Protein AF-A0A401Z9I0-F1 (afdb_monomer)

Mean predicted aligned error: 8.22 Å

Solvent-accessible surface area (backbone atoms only — not comparable to full-atom values): 19752 Å² total; per-residue (Å²): 137,86,81,83,76,81,82,80,87,86,86,89,87,89,76,58,70,73,59,50,53,55,25,55,55,50,42,52,50,57,50,52,43,46,75,74,67,52,84,78,87,60,44,64,35,87,57,55,65,49,56,50,55,31,43,35,71,77,72,30,70,91,33,49,31,34,19,40,56,58,54,54,48,51,48,52,53,43,47,54,52,42,51,50,52,43,51,56,53,54,70,45,45,68,60,46,47,55,34,52,54,31,45,75,69,75,38,82,64,79,76,82,80,78,90,60,54,63,68,58,49,50,53,50,46,53,47,46,47,50,45,41,50,53,51,48,52,46,49,52,50,49,54,49,60,65,40,88,74,38,73,57,96,68,33,72,59,51,45,69,54,39,51,52,53,51,49,51,47,39,53,51,42,54,56,47,25,74,70,40,56,79,83,51,18,56,48,42,48,49,52,39,52,53,48,63,74,36,51,90,20,49,51,41,56,42,54,76,40,42,68,55,51,55,49,38,36,73,75,60,30,58,66,53,48,29,52,51,49,53,48,62,74,44,21,71,86,69,76,42,51,72,67,61,53,47,71,75,43,60,77,96,47,37,68,57,47,50,58,49,53,51,50,55,73,67,55,67,62,45,77,53,73,62,54,60,48,47,63,65,47,45,66,52,41,73,74,64,72,60,82,52,71,71,54,52,51,50,52,51,49,53,56,37,62,41,59,32,94,61,68,101,48,43,82,37,18,62,44,53,73,71,69,48,75,83,81,57,92,41,74,52,47,74,72,69,47,60,86,85,78,114

Secondary structure (DSSP, 8-state):
----PPPPP----S--HHHHHHHHHHHHHHHHHHHTT-----EEE---HHHHHHHHHHT-GGGEEE-HHHHHHHHHHHHHHHHHHHHHHHHHHHHHHHHHHHHHTTPPP-SS--SS-HHHHHHHHHHHHHHHHHHHHHHHHHHHHTSSS-EETTEEPPHHHHHHHHHHHHHHHHHHHHTS-HHHHHHHHHHHHHHHHHHHHHTHHHHHHHHHHHHHHHHH-HHHHHHHHHHHHHTTTTT--HHHHHHTS-GGGHHHHHHHHHHHHH---S--HHHHHHHHHHHHHHHHS---HHHHHHHHHHHHHPPBSSSTTBT--HHHHTT------SHHHHTT--GGG-

Sequence (342 aa):
MRQHLPLPPFHPSSVPASARRKKACRTLLLWDLQEQGLEVKGTVSDGGRAIAETVKQVYGPAHHQRDIWHLLHLASQVQARLDRAVIMEHARLPAIERNATRTAAGKRAKGRPSGVTLQEQQARISQMQYVAQSVAYLCEYLHQMVEVVVLHRGRLLSYQERQGEIEVVMDLLNEIASLATPALQGQIQMLSTQLRLALPQTVMFARELEAKHLHALQSLGCEAVALLAWAWRRRAGLGLTSTQLLEGIPSQWREEANLLLAAWDQAVRASSVVENWHSIVRPHLAVHRTLSAGFLALLAVGHNHRIAPRGLHEDLSPLQRTGTALSHHTWLAALGYSALAA

Foldseek 3Di:
DDDDDDDDDDDDDDDDPVLVVLLVVLLVVVVVCVVVVDDQQADEECCDVSNQVSCCVNPRNLRYAYQLVNLLVLLVVLLVVLVVVLVVLVVCLVLQVVQQVCVVVVHHGPDDHPVDHNVRSVVQSVLSVVLSVQSVVLSVVLVLLLALFHDDPLFTDALVRSLVSLVVSLVVLLVSLVSDDPVSSVSSPVSSVSCVVNSVRQNSLRVVCRVLSVVLCVQPNSNLSSVLSVCLVCQVVVVHDLVRVLVPDPPSNNVSSVVNSVSSVPRDSHPDVVVVLCVLCVVVCVPPVDADPVNSLVSVLCQQPDADCDDPRHRDGVVVVVVDPCPDPDSCVVSVNDPVVD

Organism: NCBI:txid1936993

Structure (mmCIF, N/CA/C/O backbone):
data_AF-A0A401Z9I0-F1
#
_entry.id   AF-A0A401Z9I0-F1
#
loop_
_atom_site.group_PDB
_atom_site.id
_atom_site.type_symbol
_atom_site.label_atom_id
_atom_site.label_alt_id
_atom_site.label_comp_id
_atom_site.label_asym_id
_atom_site.label_entity_id
_atom_site.label_seq_id
_atom_site.pdbx_PDB_ins_code
_atom_site.Cartn_x
_atom_site.Cartn_y
_atom_site.Cartn_z
_atom_site.occupancy
_atom_site.B_iso_or_equiv
_atom_site.auth_seq_id
_atom_site.auth_comp_id
_atom_site.auth_asym_id
_atom_site.auth_atom_id
_atom_site.pdbx_PDB_model_num
ATOM 1 N N . MET A 1 1 ? -28.349 27.514 26.507 1.00 36.59 1 MET A N 1
ATOM 2 C CA . MET A 1 1 ? -27.767 28.693 25.829 1.00 36.59 1 MET A CA 1
ATOM 3 C C . MET A 1 1 ? -26.436 28.290 25.206 1.00 36.59 1 MET A C 1
ATOM 5 O O . MET A 1 1 ? -25.454 28.188 25.928 1.00 36.59 1 MET A O 1
ATOM 9 N N . ARG A 1 2 ? -26.401 27.966 23.905 1.00 32.03 2 ARG A N 1
ATOM 10 C CA . ARG A 1 2 ? -25.134 27.732 23.189 1.00 32.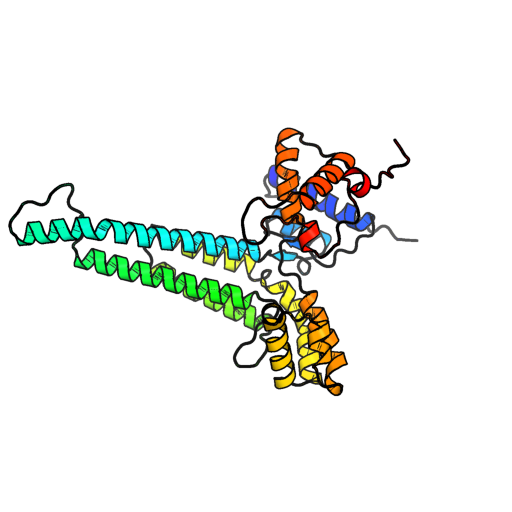03 2 ARG A CA 1
ATOM 11 C C . ARG A 1 2 ? -24.576 29.096 22.784 1.00 32.03 2 ARG A C 1
ATOM 13 O O . ARG A 1 2 ? -25.238 29.829 22.058 1.00 32.03 2 ARG A O 1
ATOM 20 N N . GLN A 1 3 ? -23.416 29.457 23.322 1.00 38.53 3 GLN A N 1
ATOM 21 C CA . GLN A 1 3 ? -22.705 30.678 22.950 1.00 38.53 3 GLN A CA 1
ATOM 22 C C . GLN A 1 3 ? -22.179 30.517 21.517 1.00 38.53 3 GLN A C 1
ATOM 24 O O . GLN A 1 3 ? -21.409 29.599 21.240 1.00 38.53 3 GLN A O 1
ATOM 29 N N . HIS A 1 4 ? -22.621 31.382 20.603 1.00 37.72 4 HIS A N 1
ATOM 30 C CA . HIS A 1 4 ? -22.046 31.494 19.264 1.00 37.72 4 HIS A CA 1
ATOM 31 C C . HIS A 1 4 ? -20.612 32.022 19.387 1.00 37.72 4 HIS A C 1
ATOM 33 O O . HIS A 1 4 ?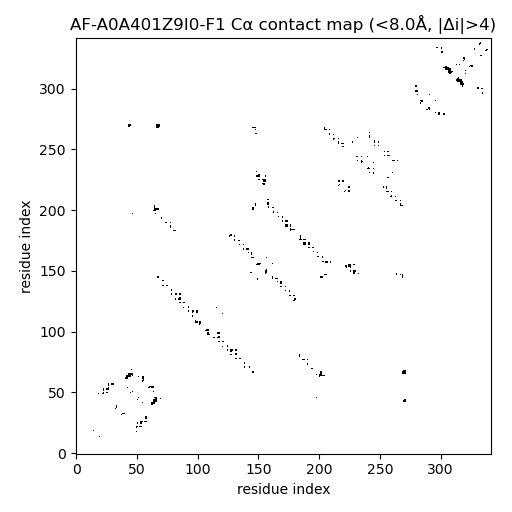 -20.403 33.191 19.705 1.00 37.72 4 HIS A O 1
ATOM 39 N N . LEU A 1 5 ? -19.621 31.160 19.152 1.00 42.47 5 LEU A N 1
ATOM 40 C CA . LEU A 1 5 ? -18.238 31.592 18.974 1.00 42.47 5 LEU A CA 1
ATOM 41 C C . LEU A 1 5 ? -18.103 32.283 17.603 1.00 42.47 5 LEU A C 1
ATOM 43 O O . LEU A 1 5 ? -18.569 31.728 16.604 1.00 42.47 5 LEU A O 1
ATOM 47 N N . PRO A 1 6 ? -17.492 33.478 17.526 1.00 45.06 6 PRO A N 1
ATOM 48 C CA . PRO A 1 6 ? -17.287 34.176 16.262 1.00 45.06 6 PRO A CA 1
ATOM 49 C C . PRO A 1 6 ? -16.289 33.421 15.373 1.00 45.06 6 PRO A C 1
ATOM 51 O O . PRO A 1 6 ? -15.253 32.945 15.840 1.00 45.06 6 PRO A O 1
ATOM 54 N N . LEU A 1 7 ? -16.601 33.325 14.077 1.00 41.53 7 LEU A N 1
ATOM 55 C CA . LEU A 1 7 ? -15.714 32.724 13.081 1.00 41.53 7 LEU A CA 1
ATOM 56 C C . LEU A 1 7 ? -14.417 33.551 12.941 1.00 41.53 7 LEU A C 1
ATOM 58 O O . LEU A 1 7 ? -14.481 34.783 12.901 1.00 41.53 7 LEU A O 1
ATOM 62 N N . PRO A 1 8 ? -13.240 32.909 12.836 1.00 41.66 8 PRO A N 1
ATOM 63 C CA . PRO A 1 8 ? -11.967 33.612 12.714 1.00 41.66 8 PRO A CA 1
ATOM 64 C C . PRO A 1 8 ? -11.817 34.333 11.355 1.00 41.66 8 PRO A C 1
ATOM 66 O O . PRO A 1 8 ? -12.291 33.828 10.332 1.00 41.66 8 PRO A O 1
ATOM 69 N N . PRO A 1 9 ? -11.122 35.490 11.311 1.00 45.97 9 PRO A N 1
ATOM 70 C CA . PRO A 1 9 ? -10.906 36.256 10.085 1.00 45.97 9 PRO A CA 1
ATOM 71 C C . PRO A 1 9 ? -9.967 35.534 9.102 1.00 45.97 9 PRO A C 1
ATOM 73 O O . PRO A 1 9 ? -8.953 34.948 9.481 1.00 45.97 9 PRO A O 1
ATOM 76 N N . PHE A 1 10 ? -10.302 35.593 7.811 1.00 51.56 10 PHE A N 1
ATOM 77 C CA . PHE A 1 10 ? -9.601 34.900 6.725 1.00 51.56 10 PHE A CA 1
ATOM 78 C C . PHE A 1 10 ? -8.715 35.882 5.932 1.00 51.56 10 PHE A C 1
ATOM 80 O O . PHE A 1 10 ? -9.233 36.745 5.227 1.00 51.56 10 PHE A O 1
ATOM 87 N N . HIS A 1 11 ? -7.384 35.745 6.000 1.00 46.38 11 HIS A N 1
ATOM 88 C CA . HIS A 1 11 ? -6.430 36.561 5.224 1.00 46.38 11 HIS A CA 1
ATOM 89 C C . HIS A 1 11 ? -5.856 35.777 4.019 1.00 46.38 11 HIS A C 1
ATOM 91 O O . HIS A 1 11 ? -5.251 34.724 4.233 1.00 46.38 11 HIS A O 1
ATOM 97 N N . PRO A 1 12 ? -6.001 36.240 2.753 1.00 48.34 12 PRO A N 1
ATOM 98 C CA . PRO A 1 12 ? -5.563 35.485 1.579 1.00 48.34 12 PRO A CA 1
ATOM 99 C C . PRO A 1 12 ? -4.442 36.183 0.790 1.00 48.34 12 PRO A C 1
ATOM 101 O O . PRO A 1 12 ? -4.682 37.165 0.091 1.00 48.34 12 PRO A O 1
ATOM 104 N N . SER A 1 13 ? -3.240 35.613 0.761 1.00 47.38 13 SER A N 1
ATOM 105 C CA . SER A 1 13 ? -2.220 35.986 -0.229 1.00 47.38 13 SER A CA 1
ATOM 106 C C . SER A 1 13 ? -1.481 34.736 -0.728 1.00 47.38 13 SER A C 1
ATOM 108 O O . SER A 1 13 ? -0.905 34.004 0.069 1.00 47.38 13 SER A O 1
ATOM 110 N N . SER A 1 14 ? -1.553 34.482 -2.053 1.00 48.44 14 SER A N 1
ATOM 111 C CA . SER A 1 14 ? -0.798 33.502 -2.892 1.00 48.44 14 SER A CA 1
ATOM 112 C C . SER A 1 14 ? -1.519 32.303 -3.560 1.00 48.44 14 SER A C 1
ATOM 114 O O . SER A 1 14 ? -0.886 31.593 -4.337 1.00 48.44 14 SER A O 1
ATOM 116 N N . VAL A 1 15 ? -2.831 32.071 -3.391 1.00 54.47 15 VAL A N 1
ATOM 117 C CA . VAL A 1 15 ? -3.505 30.886 -3.998 1.00 54.47 15 VAL A CA 1
ATOM 118 C C . VAL A 1 15 ? -4.288 31.227 -5.290 1.00 54.47 15 VAL A C 1
ATOM 120 O O . VAL A 1 15 ? -5.060 32.194 -5.290 1.00 54.47 15 VAL A O 1
ATOM 123 N N . PRO A 1 16 ? -4.190 30.445 -6.390 1.00 66.50 16 PRO A N 1
ATOM 124 C CA . PRO A 1 16 ? -4.991 30.659 -7.604 1.00 66.50 16 PRO A CA 1
ATOM 125 C C . PRO A 1 16 ? -6.509 30.585 -7.338 1.00 66.50 16 PRO A C 1
ATOM 127 O O . PRO A 1 16 ? -6.981 29.801 -6.512 1.00 66.50 16 PRO A O 1
ATOM 130 N N . ALA A 1 17 ? -7.299 31.409 -8.035 1.00 64.69 17 ALA A N 1
ATOM 131 C CA . ALA A 1 17 ? -8.733 31.602 -7.765 1.00 64.69 17 ALA A CA 1
ATOM 132 C C . ALA A 1 17 ? -9.577 30.310 -7.868 1.00 64.69 17 ALA A C 1
ATOM 134 O O . ALA A 1 17 ? -10.501 30.099 -7.081 1.00 64.69 17 ALA A O 1
ATOM 135 N N . SER A 1 18 ? -9.228 29.398 -8.781 1.00 60.09 18 SER A N 1
ATOM 136 C CA . SER A 1 18 ? -9.907 28.103 -8.936 1.00 60.09 18 SER A CA 1
ATOM 137 C C . SER A 1 18 ? -9.686 27.165 -7.740 1.00 60.09 18 SER A C 1
ATOM 139 O O . SER A 1 18 ? -10.608 26.459 -7.326 1.00 60.09 18 SER A O 1
ATOM 141 N N . ALA A 1 19 ? -8.494 27.188 -7.138 1.00 59.38 19 ALA A N 1
ATOM 142 C CA . ALA A 1 19 ? -8.195 26.445 -5.917 1.00 59.38 19 ALA A CA 1
ATOM 143 C C . ALA A 1 19 ? -8.913 27.053 -4.699 1.00 59.38 19 ALA A C 1
ATOM 145 O O . ALA A 1 19 ? -9.432 26.307 -3.867 1.00 59.38 19 ALA A O 1
ATOM 146 N N . ARG A 1 20 ? -9.043 28.390 -4.644 1.00 61.94 20 ARG A N 1
ATOM 147 C CA . ARG A 1 20 ? -9.830 29.089 -3.611 1.00 61.94 20 ARG A CA 1
ATOM 148 C C . ARG A 1 20 ? -11.301 28.676 -3.625 1.00 61.94 20 ARG A C 1
ATOM 150 O O . ARG A 1 20 ? -11.836 28.332 -2.576 1.00 61.94 20 ARG A O 1
ATOM 157 N N . ARG A 1 21 ? -11.931 28.625 -4.806 1.00 69.56 21 ARG A N 1
ATOM 158 C CA . ARG A 1 21 ? -13.343 28.220 -4.939 1.00 69.56 21 ARG A CA 1
ATOM 159 C C . ARG A 1 21 ? -13.582 26.785 -4.459 1.00 69.56 21 ARG A C 1
ATOM 161 O O . ARG A 1 21 ? -14.540 26.531 -3.736 1.00 69.56 21 ARG A O 1
ATOM 168 N N . LYS A 1 22 ? -12.690 25.853 -4.819 1.00 68.94 22 LYS A N 1
ATOM 169 C CA . LYS A 1 22 ? -12.775 24.447 -4.383 1.00 68.94 22 LYS A CA 1
ATOM 170 C C . LYS A 1 22 ? -12.598 24.292 -2.871 1.00 68.94 22 LYS A C 1
ATOM 172 O O . LYS A 1 22 ? -13.313 23.497 -2.271 1.00 68.94 22 LYS A O 1
ATOM 177 N N . LYS A 1 23 ? -11.663 25.034 -2.267 1.00 72.81 23 LYS A N 1
ATOM 178 C CA . LYS A 1 23 ? -11.448 25.042 -0.812 1.00 72.81 23 LYS A CA 1
ATOM 179 C C . LYS A 1 23 ? -12.681 25.572 -0.077 1.00 72.81 23 LYS A C 1
ATOM 181 O O . LYS A 1 23 ? -13.232 24.855 0.743 1.00 72.81 23 LYS A O 1
ATOM 186 N N . ALA A 1 24 ? -13.166 26.757 -0.453 1.00 75.06 24 ALA A N 1
ATOM 187 C CA . ALA A 1 24 ? -14.334 27.380 0.174 1.00 75.06 24 ALA A CA 1
ATOM 188 C C . ALA A 1 24 ? -15.578 26.474 0.134 1.00 75.06 24 ALA A C 1
ATOM 190 O O . ALA A 1 24 ? -16.237 26.292 1.150 1.00 75.06 24 ALA A O 1
ATOM 191 N N . CYS A 1 25 ? -15.850 25.834 -1.009 1.00 79.44 25 CYS A N 1
ATOM 192 C CA . CYS A 1 25 ? -16.975 24.905 -1.141 1.00 79.44 25 CYS A CA 1
ATOM 193 C C . CYS A 1 25 ? -16.870 23.696 -0.194 1.00 79.44 25 CYS A C 1
ATOM 195 O O . CYS A 1 25 ? -17.878 23.253 0.346 1.00 79.44 25 CYS A O 1
ATOM 197 N N . ARG A 1 26 ? -15.661 23.156 0.013 1.00 81.94 26 ARG A N 1
ATOM 198 C CA . ARG A 1 26 ? -15.441 22.008 0.905 1.00 81.94 26 ARG A CA 1
ATOM 199 C C . ARG A 1 26 ? -15.534 22.405 2.375 1.00 81.94 26 ARG A C 1
ATOM 201 O O . ARG A 1 26 ? -16.075 21.636 3.155 1.00 81.94 26 ARG A O 1
ATOM 208 N N . THR A 1 27 ? -15.040 23.586 2.746 1.00 84.38 27 THR A N 1
ATOM 209 C CA . THR A 1 27 ? -15.179 24.108 4.114 1.00 84.38 27 THR A CA 1
ATOM 210 C C . THR A 1 27 ? -16.647 24.255 4.492 1.00 84.38 27 THR A C 1
ATOM 212 O O . THR A 1 27 ? -17.047 23.750 5.534 1.00 84.38 27 THR A O 1
ATOM 215 N N . LEU A 1 28 ? -17.448 24.871 3.615 1.00 81.12 28 LEU A N 1
ATOM 216 C CA . LEU A 1 28 ? -18.885 25.041 3.837 1.00 81.12 28 LEU A CA 1
ATOM 217 C C . LEU A 1 28 ? -19.603 23.698 3.992 1.00 81.12 28 LEU A C 1
ATOM 219 O O . LEU A 1 28 ? -20.407 23.557 4.901 1.00 81.12 28 LEU A O 1
ATOM 223 N N . LEU A 1 29 ? -19.267 22.704 3.162 1.00 82.00 29 LEU A N 1
ATOM 224 C CA . LEU A 1 29 ? -19.832 21.360 3.286 1.00 82.00 29 LEU A CA 1
ATOM 225 C C . LEU A 1 29 ? -19.524 20.726 4.651 1.00 82.00 29 LEU A C 1
ATOM 227 O O . LEU A 1 29 ? -20.417 20.175 5.278 1.00 82.00 29 LEU A O 1
ATOM 231 N N . LEU A 1 30 ? -18.272 20.777 5.117 1.00 84.62 30 LEU A N 1
ATOM 232 C CA . LEU A 1 30 ? -17.913 20.163 6.401 1.00 84.62 30 LEU A CA 1
ATOM 233 C C . LEU A 1 30 ? -18.571 20.878 7.590 1.00 84.62 30 LEU A C 1
ATOM 235 O O . LEU A 1 30 ? -18.952 20.209 8.547 1.00 84.62 30 LEU A O 1
ATOM 239 N N . TRP A 1 31 ? -18.743 22.201 7.523 1.00 86.38 31 TRP A N 1
ATOM 240 C CA . TRP A 1 31 ? -19.504 22.946 8.530 1.00 86.38 31 TRP A CA 1
ATOM 241 C C . TRP A 1 31 ? -20.993 22.598 8.512 1.00 86.38 31 TRP A C 1
ATOM 243 O O . TRP A 1 31 ? -21.545 22.329 9.571 1.00 86.38 31 TRP A O 1
ATOM 253 N N . ASP A 1 32 ? -21.617 22.509 7.336 1.00 82.62 32 ASP A N 1
ATOM 254 C CA . ASP A 1 32 ? -23.019 22.091 7.194 1.00 82.62 32 ASP A CA 1
ATOM 255 C C . ASP A 1 32 ? -23.255 20.686 7.783 1.00 82.62 32 ASP A C 1
ATOM 257 O O . ASP A 1 32 ? -24.186 20.476 8.558 1.00 82.62 32 ASP A O 1
ATOM 261 N N . LEU A 1 33 ? -22.346 19.733 7.537 1.00 82.62 33 LEU A N 1
ATOM 262 C CA . LEU A 1 33 ? -22.417 18.405 8.165 1.00 82.62 33 LEU A CA 1
ATOM 263 C C . LEU A 1 33 ? -22.341 18.481 9.703 1.00 82.62 33 LEU A C 1
ATOM 265 O O . LEU A 1 33 ? -23.068 17.761 10.387 1.00 82.62 33 LEU A O 1
ATOM 269 N N . GLN A 1 34 ? -21.500 19.359 10.260 1.00 87.06 34 GLN A N 1
ATOM 270 C CA . GLN A 1 34 ? -21.436 19.572 11.712 1.00 87.06 34 GLN A CA 1
ATOM 271 C C . GLN A 1 34 ? -22.714 20.221 12.260 1.00 87.06 34 GLN A C 1
ATOM 273 O O . GLN A 1 34 ? -23.178 19.837 13.334 1.00 87.06 34 GLN A O 1
ATOM 278 N N . GLU A 1 35 ? -23.297 21.179 11.538 1.00 87.62 35 GLU A N 1
ATOM 279 C CA . GLU A 1 35 ? -24.560 21.829 11.909 1.00 87.62 35 GLU A CA 1
ATOM 280 C C . GLU A 1 35 ? -25.732 20.839 11.910 1.00 87.62 35 GLU A C 1
ATOM 282 O O . GLU A 1 35 ? -26.596 20.909 12.785 1.00 87.62 35 GLU A O 1
ATOM 287 N N . GLN A 1 36 ? -25.704 19.847 11.016 1.00 84.12 36 GLN A N 1
ATOM 288 C CA . GLN A 1 36 ? -26.640 18.716 10.995 1.00 84.12 36 GLN A CA 1
ATOM 289 C C . GLN A 1 36 ? -26.400 17.695 12.125 1.00 84.12 36 GLN A C 1
ATOM 291 O O . GLN A 1 36 ? -27.109 16.694 12.219 1.00 84.12 36 GLN A O 1
ATOM 296 N N . GLY A 1 37 ? -25.420 17.934 13.002 1.00 89.44 37 GLY A N 1
ATOM 297 C CA . GLY A 1 37 ? -25.120 17.080 14.150 1.00 89.44 37 GLY A CA 1
ATOM 298 C C . GLY A 1 37 ? -24.294 15.839 13.813 1.00 89.44 37 GLY A C 1
ATOM 299 O O . GLY A 1 37 ? -24.215 14.933 14.642 1.00 89.44 37 GLY A O 1
ATOM 300 N N . LEU A 1 38 ? -23.674 15.772 12.628 1.00 85.44 38 LEU A N 1
ATOM 301 C CA . LEU A 1 38 ? -22.794 14.660 12.276 1.00 85.44 38 LEU A CA 1
ATOM 302 C C . LEU A 1 38 ? -21.430 14.814 12.957 1.00 85.44 38 LEU A C 1
ATOM 304 O O . LEU A 1 38 ? -20.681 15.763 12.711 1.00 85.44 38 LEU A O 1
ATOM 308 N N . GLU A 1 39 ? -21.082 13.831 13.784 1.00 85.94 39 GLU A N 1
ATOM 309 C CA . GLU A 1 39 ? -19.767 13.729 14.409 1.00 85.94 39 GLU A CA 1
ATOM 310 C C . GLU A 1 39 ? -18.788 13.007 13.471 1.00 85.94 39 GLU A C 1
ATOM 312 O O . GLU A 1 39 ? -18.810 11.784 13.311 1.00 85.94 39 GLU A O 1
ATOM 317 N N . VAL A 1 40 ? -17.912 13.776 12.822 1.00 83.69 40 VAL A N 1
ATOM 318 C CA . VAL A 1 40 ? -16.870 13.231 11.943 1.00 83.69 40 VAL A CA 1
ATOM 319 C C . VAL A 1 40 ? -15.668 12.806 12.784 1.00 83.69 40 VAL A C 1
ATOM 321 O O . VAL A 1 40 ? -14.882 13.644 13.216 1.00 83.69 40 VAL A O 1
ATOM 324 N N . LYS A 1 41 ? -15.493 11.493 12.975 1.00 84.69 41 LYS A N 1
ATOM 325 C CA . LYS A 1 41 ? -14.337 10.925 13.701 1.00 84.69 41 LYS A CA 1
ATOM 326 C C . LYS A 1 41 ? -13.006 11.115 12.971 1.00 84.69 41 LYS A C 1
ATOM 328 O O . LYS A 1 41 ? -11.959 11.208 13.596 1.00 84.69 41 LYS A O 1
ATOM 333 N N . GLY A 1 42 ? -13.047 11.178 11.645 1.00 87.88 42 GLY A N 1
ATOM 334 C CA . GLY A 1 42 ? -11.875 11.349 10.799 1.00 87.88 42 GLY A CA 1
ATOM 335 C C . GLY A 1 42 ? -12.270 11.468 9.334 1.00 87.88 42 GLY A C 1
ATOM 336 O O . GLY A 1 42 ? -13.369 11.091 8.930 1.00 87.88 42 GLY A O 1
ATOM 337 N N . THR A 1 43 ? -11.375 12.024 8.528 1.00 88.88 43 THR A N 1
ATOM 338 C CA . THR A 1 43 ? -11.526 12.154 7.079 1.00 88.88 43 THR A CA 1
ATOM 339 C C . THR A 1 43 ? -10.409 11.392 6.387 1.00 88.88 43 THR A C 1
ATOM 341 O O . THR A 1 43 ? -9.232 11.634 6.652 1.00 88.88 43 THR A O 1
ATOM 344 N N . VAL A 1 44 ? -10.770 10.535 5.433 1.00 90.06 44 VAL A N 1
ATOM 345 C CA . VAL A 1 44 ? -9.815 9.891 4.526 1.00 90.06 44 VAL A CA 1
ATOM 346 C C . VAL A 1 44 ? -9.983 10.464 3.121 1.00 90.06 44 VAL A C 1
ATOM 348 O O . VAL A 1 44 ? -11.106 10.696 2.677 1.00 90.06 44 VAL A O 1
ATOM 351 N N . SER A 1 45 ? -8.887 10.757 2.420 1.00 89.31 45 SER A N 1
ATOM 352 C CA . SER A 1 45 ? -8.952 11.233 1.028 1.00 89.31 45 SER A CA 1
ATOM 353 C C . SER A 1 45 ? -7.696 10.914 0.225 1.00 89.31 45 SER A C 1
ATOM 355 O O . SER A 1 45 ? -6.632 10.688 0.797 1.00 89.31 45 SER A O 1
ATOM 357 N N . ASP A 1 46 ? -7.789 11.047 -1.102 1.00 88.19 46 ASP A N 1
ATOM 358 C CA . ASP A 1 46 ? -6.657 11.062 -2.049 1.00 88.19 46 ASP A CA 1
ATOM 359 C C . ASP A 1 46 ? -5.553 12.081 -1.680 1.00 88.19 46 ASP A C 1
ATOM 361 O O . ASP A 1 46 ? -4.424 12.038 -2.171 1.00 88.19 46 ASP A O 1
ATOM 365 N N . GLY A 1 47 ? -5.893 13.009 -0.781 1.00 84.38 47 GLY A N 1
ATOM 366 C CA . GLY A 1 47 ? -5.096 14.093 -0.248 1.00 84.38 47 GLY A CA 1
ATOM 367 C C . GLY A 1 47 ? -4.705 15.137 -1.289 1.00 84.38 47 GLY A C 1
ATOM 368 O O . GLY A 1 47 ? -3.624 15.736 -1.256 1.00 84.38 47 GLY A O 1
ATOM 369 N N . GLY A 1 48 ? -5.650 15.449 -2.171 1.00 87.69 48 GLY A N 1
ATOM 370 C CA . GLY A 1 48 ? -5.654 16.737 -2.839 1.00 87.69 48 GLY A CA 1
ATOM 371 C C . GLY A 1 48 ? -5.492 17.868 -1.813 1.00 87.69 48 GLY A C 1
ATOM 372 O O . GLY A 1 48 ? -6.242 17.957 -0.839 1.00 87.69 48 GLY A O 1
ATOM 373 N N . ARG A 1 49 ? -4.531 18.770 -2.054 1.00 88.25 49 ARG A N 1
ATOM 374 C CA . ARG A 1 49 ? -4.144 19.861 -1.136 1.00 88.25 49 ARG A CA 1
ATOM 375 C C . ARG A 1 49 ? -5.332 20.640 -0.562 1.00 88.25 49 ARG A C 1
ATOM 377 O O . ARG A 1 49 ? -5.352 20.951 0.621 1.00 88.25 49 ARG A O 1
ATOM 384 N N . ALA A 1 50 ? -6.348 20.913 -1.381 1.00 87.12 50 ALA A N 1
ATOM 385 C CA . ALA A 1 50 ? -7.540 21.629 -0.935 1.00 87.12 50 ALA A CA 1
ATOM 386 C C . ALA A 1 50 ? -8.372 20.853 0.107 1.00 87.12 50 ALA A C 1
ATOM 388 O O . ALA A 1 50 ? -8.923 21.495 0.992 1.00 87.12 50 ALA A O 1
ATOM 389 N N . ILE A 1 51 ? -8.476 19.514 0.037 1.00 86.94 51 ILE A N 1
ATOM 390 C CA . ILE A 1 51 ? -9.128 18.721 1.105 1.00 86.94 51 ILE A CA 1
ATOM 391 C C . ILE A 1 51 ? -8.276 18.769 2.365 1.00 86.94 51 ILE A C 1
ATOM 393 O O . ILE A 1 51 ? -8.806 19.103 3.416 1.00 86.94 51 ILE A O 1
ATOM 397 N N . ALA A 1 52 ? -6.970 18.515 2.248 1.00 88.88 52 ALA A N 1
ATOM 398 C CA . ALA A 1 52 ? -6.068 18.503 3.397 1.00 88.88 52 ALA A CA 1
ATOM 399 C C . ALA A 1 52 ? -6.109 19.832 4.172 1.00 88.88 52 ALA A C 1
ATOM 401 O O . ALA A 1 52 ? -6.263 19.849 5.389 1.00 88.88 52 ALA A O 1
ATOM 402 N N . GLU A 1 53 ? -6.050 20.964 3.462 1.00 90.88 53 GLU A N 1
ATOM 403 C CA . GLU A 1 53 ? -6.174 22.289 4.075 1.00 90.88 53 GLU A CA 1
ATOM 404 C C . GLU A 1 53 ? -7.555 22.529 4.697 1.00 90.88 53 GLU A C 1
ATOM 406 O O . GLU A 1 53 ? -7.643 23.179 5.734 1.00 90.88 53 GLU A O 1
ATOM 411 N N . THR A 1 54 ? -8.622 22.017 4.077 1.00 90.75 54 THR A N 1
ATOM 412 C CA . THR A 1 54 ? -9.991 22.158 4.590 1.00 90.75 54 THR A CA 1
ATOM 413 C C . THR A 1 54 ? -10.179 21.355 5.875 1.00 90.75 54 THR A C 1
ATOM 415 O O . THR A 1 54 ? -10.620 21.909 6.875 1.00 90.75 54 THR A O 1
ATOM 418 N N . VAL A 1 55 ? -9.797 20.075 5.881 1.00 91.25 55 VAL A N 1
ATOM 419 C CA . VAL A 1 55 ? -9.888 19.203 7.063 1.00 91.25 55 VAL A CA 1
ATOM 420 C C . VAL A 1 55 ? -9.034 19.771 8.193 1.00 91.25 55 VAL A C 1
ATOM 422 O O . VAL A 1 55 ? -9.511 19.890 9.317 1.00 91.25 55 VAL A O 1
ATOM 425 N N . LYS A 1 56 ? -7.813 20.234 7.886 1.00 91.69 56 LYS A N 1
ATOM 426 C CA . LYS A 1 56 ? -6.953 20.910 8.865 1.00 91.69 56 LYS A CA 1
ATOM 427 C C . LYS A 1 56 ? -7.613 22.158 9.459 1.00 91.69 56 LYS A C 1
ATOM 429 O O . LYS A 1 56 ? -7.423 22.419 10.640 1.00 91.69 56 LYS A O 1
ATOM 434 N N . GLN A 1 57 ? -8.353 22.927 8.663 1.00 92.19 57 GLN A N 1
ATOM 435 C CA . GLN A 1 57 ? -9.035 24.137 9.125 1.00 92.19 57 GLN A CA 1
ATOM 436 C C . GLN A 1 57 ? -10.268 23.831 9.988 1.00 92.19 57 GLN A C 1
ATOM 438 O O . GLN A 1 57 ? -10.505 24.551 10.951 1.00 92.19 57 GLN A O 1
ATOM 443 N N . VAL A 1 58 ? -11.050 22.805 9.642 1.00 90.94 58 VAL A N 1
ATOM 444 C CA . VAL A 1 58 ? -12.321 22.490 10.322 1.00 90.94 58 VAL A CA 1
ATOM 445 C C . VAL A 1 58 ? -12.114 21.598 11.549 1.00 90.94 58 VAL A C 1
ATOM 447 O O . VAL A 1 58 ? -12.685 21.866 12.600 1.00 90.94 58 VAL A O 1
ATOM 450 N N . TYR A 1 59 ? -11.276 20.565 11.432 1.00 90.06 59 TYR A N 1
ATOM 451 C CA . TYR A 1 59 ? -11.089 19.534 12.462 1.00 90.06 59 TYR A CA 1
ATOM 452 C C . TYR A 1 59 ? -9.656 19.476 13.017 1.00 90.06 59 TYR A C 1
ATOM 454 O O . TYR A 1 59 ? -9.402 18.845 14.040 1.00 90.06 59 TYR A O 1
ATOM 462 N N . GLY A 1 60 ? -8.682 20.112 12.362 1.00 89.31 60 GLY A N 1
ATOM 463 C CA . GLY A 1 60 ? -7.267 20.013 12.730 1.00 89.31 60 GLY A CA 1
ATOM 464 C C . GLY A 1 60 ? -6.519 18.878 12.010 1.00 89.31 60 GLY A C 1
ATOM 465 O O . GLY A 1 60 ? -7.116 18.057 11.314 1.00 89.31 60 GLY A O 1
ATOM 466 N N . PRO A 1 61 ? -5.179 18.830 12.129 1.00 84.81 61 PRO A N 1
ATOM 467 C CA . PRO A 1 61 ? -4.334 17.940 11.327 1.00 84.81 61 PRO A CA 1
ATOM 468 C C . PRO A 1 61 ? -4.462 16.449 11.679 1.00 84.81 61 PRO A C 1
ATOM 470 O O . PRO A 1 61 ? -4.194 15.615 10.822 1.00 84.81 61 PRO A O 1
ATOM 473 N N . ALA A 1 62 ? -4.870 16.106 12.906 1.00 85.81 62 ALA A N 1
ATOM 474 C CA . ALA A 1 62 ? -4.996 14.716 13.356 1.00 85.81 62 ALA A CA 1
ATOM 475 C C . ALA A 1 62 ? -6.191 13.971 12.733 1.00 85.81 62 ALA A C 1
ATOM 477 O O . ALA A 1 62 ? -6.225 12.749 12.772 1.00 85.81 62 ALA A O 1
ATOM 478 N N . HIS A 1 63 ? -7.133 14.696 12.125 1.00 88.31 63 HIS A N 1
ATOM 479 C CA . HIS A 1 63 ? -8.358 14.137 11.550 1.00 88.31 63 HIS A CA 1
ATOM 480 C C . HIS A 1 63 ? -8.238 13.836 10.051 1.00 88.31 63 HIS A C 1
ATOM 482 O O . HIS A 1 63 ? -9.247 13.553 9.408 1.00 88.31 63 HIS A O 1
ATOM 488 N N . HIS A 1 64 ? -7.041 13.937 9.460 1.00 91.81 64 HIS A N 1
ATOM 489 C CA . HIS A 1 64 ? -6.832 13.666 8.037 1.00 91.81 64 HIS A CA 1
ATOM 490 C C . HIS A 1 64 ? -5.888 12.483 7.812 1.00 91.81 64 HIS A C 1
ATOM 492 O O . HIS A 1 64 ? -4.690 12.569 8.076 1.00 91.81 64 HIS A O 1
ATOM 498 N N . GLN A 1 65 ? -6.429 11.417 7.229 1.00 93.00 65 GLN A N 1
ATOM 499 C CA . GLN A 1 65 ? -5.692 10.271 6.713 1.00 93.00 65 GLN A CA 1
ATOM 500 C C . GLN A 1 65 ? -5.631 10.305 5.178 1.00 93.00 65 GLN A C 1
ATOM 502 O O . GLN A 1 65 ? -6.559 10.757 4.494 1.00 93.00 65 GLN A O 1
ATOM 507 N N . ARG A 1 66 ? -4.527 9.803 4.620 1.00 92.19 66 ARG A N 1
ATOM 508 C CA . ARG A 1 66 ? -4.413 9.545 3.182 1.00 92.19 66 ARG A CA 1
ATOM 509 C C . ARG A 1 66 ? -5.073 8.226 2.855 1.00 92.19 66 ARG A C 1
ATOM 511 O O . ARG A 1 66 ? -4.873 7.236 3.549 1.00 92.19 66 ARG A O 1
ATOM 518 N N . ASP A 1 67 ? -5.816 8.216 1.766 1.00 91.75 67 ASP A N 1
ATOM 519 C CA . ASP A 1 67 ? -6.279 6.972 1.196 1.00 91.75 67 ASP A CA 1
ATOM 520 C C . ASP A 1 67 ? -5.083 6.183 0.651 1.00 91.75 67 ASP A C 1
ATOM 522 O O . ASP A 1 67 ? -4.395 6.590 -0.290 1.00 91.75 67 ASP A O 1
ATOM 526 N N . ILE A 1 68 ? -4.850 5.037 1.276 1.00 92.88 68 ILE A N 1
ATOM 527 C CA . ILE A 1 68 ? -3.737 4.140 0.999 1.00 92.88 68 ILE A CA 1
ATOM 528 C C . ILE A 1 68 ? -3.907 3.488 -0.374 1.00 92.88 68 ILE A C 1
ATOM 530 O O . ILE A 1 68 ? -2.917 3.237 -1.063 1.00 92.88 68 ILE A O 1
ATOM 534 N N . TRP A 1 69 ? -5.143 3.265 -0.825 1.00 90.81 69 TRP A N 1
ATOM 535 C CA . TRP A 1 69 ? -5.404 2.614 -2.107 1.00 90.81 69 TRP A CA 1
ATOM 536 C C . TRP A 1 69 ? -4.913 3.440 -3.287 1.00 90.81 69 TRP A C 1
ATOM 538 O O . TRP A 1 69 ? -4.428 2.868 -4.258 1.00 90.81 69 TRP A O 1
ATOM 548 N N . HIS A 1 70 ? -4.931 4.771 -3.194 1.00 90.81 70 HIS A N 1
ATOM 549 C CA . HIS A 1 70 ? -4.318 5.632 -4.206 1.00 90.81 70 HIS A CA 1
ATOM 550 C C . HIS A 1 70 ? -2.806 5.410 -4.328 1.00 90.81 70 HIS A C 1
ATOM 552 O O . HIS A 1 70 ? -2.276 5.385 -5.441 1.00 90.81 70 HIS A O 1
ATOM 558 N N . LEU A 1 71 ? -2.108 5.223 -3.203 1.00 92.69 71 LEU A N 1
ATOM 559 C CA . LEU A 1 71 ? -0.669 4.944 -3.196 1.00 92.69 71 LEU A CA 1
ATOM 560 C C . LEU A 1 71 ? -0.374 3.559 -3.770 1.00 92.69 71 LEU A C 1
ATOM 562 O O . LEU A 1 71 ? 0.496 3.425 -4.628 1.00 92.69 71 LEU A O 1
ATOM 566 N N . LEU A 1 72 ? -1.132 2.543 -3.352 1.00 94.62 72 LEU A N 1
ATOM 567 C CA . LEU A 1 72 ? -0.997 1.179 -3.869 1.00 94.62 72 LEU A CA 1
ATOM 568 C C . LEU A 1 72 ? -1.350 1.105 -5.361 1.00 94.62 72 LEU A C 1
ATOM 570 O O . LEU A 1 72 ? -0.677 0.427 -6.137 1.00 94.62 72 LEU A O 1
ATOM 574 N N . HIS A 1 73 ? -2.356 1.862 -5.798 1.00 92.44 73 HIS A N 1
ATOM 575 C CA . HIS A 1 73 ? -2.697 1.977 -7.207 1.00 92.44 73 HIS A CA 1
ATOM 576 C C . HIS A 1 73 ? -1.559 2.624 -8.000 1.00 92.44 73 HIS A C 1
ATOM 578 O O . HIS A 1 73 ? -1.158 2.087 -9.033 1.00 92.44 73 HIS A O 1
ATOM 584 N N . LEU A 1 74 ? -0.981 3.725 -7.510 1.00 95.25 74 LEU A N 1
ATOM 585 C CA . LEU A 1 74 ? 0.190 4.341 -8.132 1.00 95.25 74 LEU A CA 1
ATOM 586 C C . LEU A 1 74 ? 1.367 3.358 -8.224 1.00 95.25 74 LEU A C 1
ATOM 588 O O . LEU A 1 74 ? 1.980 3.249 -9.286 1.00 95.25 74 LEU A O 1
ATOM 592 N N . ALA A 1 75 ? 1.644 2.614 -7.151 1.00 97.12 75 ALA A N 1
ATOM 593 C CA . ALA A 1 75 ? 2.671 1.576 -7.129 1.00 97.12 75 ALA A CA 1
ATOM 594 C C . ALA A 1 75 ? 2.419 0.517 -8.219 1.00 97.12 75 ALA A C 1
ATOM 596 O O . ALA A 1 75 ? 3.307 0.237 -9.025 1.00 97.12 75 ALA A O 1
ATOM 597 N N . SER A 1 76 ? 1.180 0.027 -8.346 1.00 95.81 76 SER A N 1
ATOM 598 C CA . SER A 1 76 ? 0.798 -0.928 -9.396 1.00 95.81 76 SER A CA 1
ATOM 599 C C . SER A 1 76 ? 0.973 -0.367 -10.816 1.00 95.81 76 SER A C 1
ATOM 601 O O . SER A 1 76 ? 1.408 -1.077 -11.723 1.00 95.81 76 SER A O 1
ATOM 603 N N . GLN A 1 77 ? 0.695 0.926 -11.028 1.00 97.12 77 GLN A N 1
ATOM 604 C CA . GLN A 1 77 ? 0.902 1.576 -12.324 1.00 97.12 77 GLN A CA 1
ATOM 605 C C . GLN A 1 77 ? 2.387 1.668 -12.681 1.00 97.12 77 GLN A C 1
ATOM 607 O O . GLN A 1 77 ? 2.747 1.462 -13.844 1.00 97.12 77 GLN A O 1
ATOM 612 N N . VAL A 1 78 ? 3.235 1.996 -11.703 1.00 98.12 78 VAL A N 1
ATOM 613 C CA . VAL A 1 78 ? 4.691 2.036 -11.879 1.00 98.12 78 VAL A CA 1
ATOM 614 C C . VAL A 1 78 ? 5.216 0.636 -12.187 1.00 98.12 78 VAL A C 1
ATOM 616 O O . VAL A 1 78 ? 5.901 0.483 -13.198 1.00 98.12 78 VAL A O 1
ATOM 619 N N . GLN A 1 79 ? 4.807 -0.386 -11.428 1.00 98.44 79 GLN A N 1
ATOM 620 C CA . GLN A 1 79 ? 5.172 -1.779 -11.697 1.00 98.44 79 GLN A CA 1
ATOM 621 C C . GLN A 1 79 ? 4.787 -2.203 -13.120 1.00 98.44 79 GLN A C 1
ATOM 623 O O . GLN A 1 79 ? 5.634 -2.636 -13.895 1.00 98.44 79 GLN A O 1
ATOM 628 N N . ALA A 1 80 ? 3.542 -1.954 -13.534 1.00 97.50 80 ALA A N 1
ATOM 629 C CA . ALA A 1 80 ? 3.081 -2.322 -14.869 1.00 97.50 80 ALA A CA 1
ATOM 630 C C . ALA A 1 80 ? 3.859 -1.611 -15.997 1.00 97.50 80 ALA A C 1
ATOM 632 O O . ALA A 1 80 ? 3.962 -2.130 -17.110 1.00 97.50 80 ALA A O 1
ATOM 633 N N . ARG A 1 81 ? 4.389 -0.401 -15.756 1.00 98.31 81 ARG A N 1
ATOM 634 C CA . ARG A 1 81 ? 5.274 0.296 -16.710 1.00 98.31 81 ARG A CA 1
ATOM 635 C C . ARG A 1 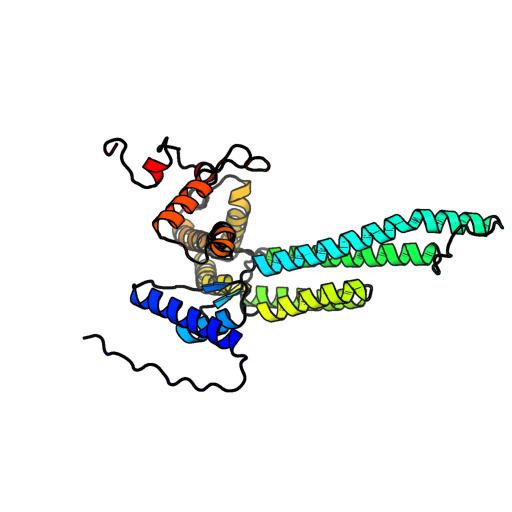81 ? 6.649 -0.373 -16.786 1.00 98.31 81 ARG A C 1
ATOM 637 O O . ARG A 1 81 ? 7.155 -0.523 -17.897 1.00 98.31 81 ARG A O 1
ATOM 644 N N . LEU A 1 82 ? 7.215 -0.784 -15.649 1.00 98.38 82 LEU A N 1
ATOM 645 C CA . LEU A 1 82 ? 8.480 -1.525 -15.584 1.00 98.38 82 LEU A CA 1
ATOM 646 C C . LEU A 1 82 ? 8.365 -2.866 -16.320 1.00 98.38 82 LEU A C 1
ATOM 648 O O . LEU A 1 82 ? 9.166 -3.139 -17.213 1.00 98.38 82 LEU A O 1
ATOM 652 N N . ASP A 1 83 ? 7.315 -3.639 -16.038 1.00 98.38 83 ASP A N 1
ATOM 653 C CA . ASP A 1 83 ? 7.086 -4.949 -16.658 1.00 98.38 83 ASP A CA 1
ATOM 654 C C . ASP A 1 83 ? 6.946 -4.839 -18.179 1.00 98.38 83 ASP A C 1
ATOM 656 O O . ASP A 1 83 ? 7.581 -5.578 -18.932 1.00 98.38 83 ASP A O 1
ATOM 660 N N . ARG A 1 84 ? 6.170 -3.856 -18.663 1.00 98.56 84 ARG A N 1
ATOM 661 C CA . ARG A 1 84 ? 6.053 -3.592 -20.105 1.00 98.56 84 ARG A CA 1
ATOM 662 C C . ARG A 1 84 ? 7.396 -3.240 -20.733 1.00 98.56 84 ARG A C 1
ATOM 664 O O . ARG A 1 84 ? 7.676 -3.703 -21.835 1.00 98.56 84 ARG A O 1
ATOM 671 N N . ALA A 1 85 ? 8.224 -2.446 -20.058 1.00 98.19 85 ALA A N 1
ATOM 672 C CA . ALA A 1 85 ? 9.542 -2.092 -20.571 1.00 98.19 85 ALA A CA 1
ATOM 673 C C . ALA A 1 85 ? 10.465 -3.320 -20.665 1.00 98.19 85 ALA A C 1
ATOM 675 O O . ALA A 1 85 ? 11.136 -3.493 -21.680 1.00 98.19 85 ALA A O 1
ATOM 676 N N . VAL A 1 86 ? 10.443 -4.208 -19.664 1.00 98.31 86 VAL A N 1
ATOM 677 C CA . VAL A 1 86 ? 11.169 -5.490 -19.691 1.00 98.31 86 VAL A CA 1
ATOM 678 C C . VAL A 1 86 ? 10.700 -6.364 -20.859 1.00 98.31 86 VAL A C 1
ATOM 680 O O . VAL A 1 86 ? 11.526 -6.851 -21.630 1.00 98.31 86 VAL A O 1
ATOM 683 N N . ILE A 1 87 ? 9.383 -6.516 -21.043 1.00 98.38 87 ILE A N 1
ATOM 684 C CA . ILE A 1 87 ? 8.797 -7.282 -22.156 1.00 98.38 87 ILE A CA 1
ATOM 685 C C . ILE A 1 87 ? 9.237 -6.707 -23.510 1.00 98.38 87 ILE A C 1
ATOM 687 O O . ILE A 1 87 ? 9.611 -7.455 -24.414 1.00 98.38 87 ILE A O 1
ATOM 691 N N . MET A 1 88 ? 9.225 -5.380 -23.656 1.00 97.94 88 MET A N 1
ATOM 692 C CA . MET A 1 88 ? 9.642 -4.713 -24.890 1.00 97.94 88 MET A CA 1
ATOM 693 C C . MET A 1 88 ? 11.126 -4.927 -25.212 1.00 97.94 88 MET A C 1
ATOM 695 O O . MET A 1 88 ? 11.460 -5.106 -26.383 1.00 97.94 88 MET A O 1
ATOM 699 N N . GLU A 1 89 ? 12.019 -4.921 -24.219 1.00 97.00 89 GLU A N 1
ATOM 700 C CA . GLU A 1 89 ? 13.444 -5.197 -24.452 1.00 97.00 89 GLU A CA 1
ATOM 701 C C . GLU A 1 89 ? 13.712 -6.671 -24.772 1.00 97.00 89 GLU A C 1
ATOM 703 O O . GLU A 1 89 ? 14.507 -6.960 -25.670 1.00 97.00 89 GLU A O 1
ATOM 708 N N . HIS A 1 90 ? 12.996 -7.599 -24.130 1.00 97.94 90 HIS A N 1
ATOM 709 C CA . HIS A 1 90 ? 13.015 -9.021 -24.500 1.00 97.94 90 HIS A CA 1
ATOM 710 C C . HIS A 1 90 ? 12.577 -9.239 -25.948 1.00 97.94 90 HIS A C 1
ATOM 712 O O . HIS A 1 90 ? 13.249 -9.936 -26.704 1.00 97.94 90 HIS A O 1
ATOM 718 N N . ALA A 1 91 ? 11.502 -8.577 -26.384 1.00 97.69 91 ALA A N 1
ATOM 719 C CA . ALA A 1 91 ? 10.994 -8.697 -27.750 1.00 97.69 91 ALA A CA 1
ATOM 720 C C . ALA A 1 91 ? 11.999 -8.238 -28.830 1.00 97.69 91 ALA A C 1
ATOM 722 O O . ALA A 1 91 ? 11.887 -8.638 -29.991 1.00 97.69 91 ALA A O 1
ATOM 723 N N . ARG A 1 92 ? 13.000 -7.416 -28.475 1.00 96.00 92 ARG A N 1
ATOM 724 C CA . ARG A 1 92 ? 14.067 -6.974 -29.393 1.00 96.00 92 ARG A CA 1
ATOM 725 C C . ARG A 1 92 ? 15.208 -7.982 -29.533 1.00 96.00 92 ARG A C 1
ATOM 727 O O . ARG A 1 92 ? 15.897 -7.961 -30.557 1.00 96.00 92 ARG A O 1
ATOM 734 N N . LEU A 1 93 ? 15.399 -8.864 -28.550 1.00 96.88 93 LEU A N 1
ATOM 735 C CA . LEU A 1 93 ? 16.534 -9.786 -28.480 1.00 96.88 93 LEU A CA 1
ATOM 736 C C . LEU A 1 93 ? 16.677 -10.677 -29.734 1.00 96.88 93 LEU A C 1
ATOM 738 O O . LEU A 1 93 ? 17.761 -10.668 -30.322 1.00 96.88 93 LEU A O 1
ATOM 742 N N . PRO A 1 94 ? 15.614 -11.315 -30.276 1.00 96.81 94 PRO A N 1
ATOM 743 C CA . PRO A 1 94 ? 15.751 -12.186 -31.450 1.00 96.81 94 PRO A CA 1
ATOM 744 C C . PRO A 1 94 ? 16.193 -11.453 -32.727 1.00 96.81 94 PRO A C 1
ATOM 746 O O . PRO A 1 94 ? 16.746 -12.047 -33.655 1.00 96.81 94 PRO A O 1
ATOM 749 N N . ALA A 1 95 ? 15.911 -10.151 -32.848 1.00 95.69 95 ALA A N 1
ATOM 750 C CA . ALA A 1 95 ? 16.389 -9.356 -33.979 1.00 95.69 95 ALA A CA 1
ATOM 751 C C . ALA A 1 95 ? 17.894 -9.063 -33.864 1.00 95.69 95 ALA A C 1
ATOM 753 O O . ALA A 1 95 ? 18.610 -9.133 -34.865 1.00 95.69 95 ALA A O 1
ATOM 754 N N . ILE A 1 96 ? 18.367 -8.779 -32.648 1.00 95.69 96 ILE A N 1
ATOM 755 C CA . ILE A 1 96 ? 19.779 -8.512 -32.351 1.00 95.69 96 ILE A CA 1
ATOM 756 C C . ILE A 1 96 ? 20.605 -9.792 -32.509 1.00 95.69 96 ILE A C 1
ATOM 758 O O . ILE A 1 96 ? 21.622 -9.760 -33.198 1.00 95.69 96 ILE A O 1
ATOM 762 N N . GLU A 1 97 ? 20.132 -10.924 -31.983 1.00 96.44 97 GLU A N 1
ATOM 763 C CA . GLU A 1 97 ? 20.772 -12.239 -32.140 1.00 96.44 97 GLU A CA 1
ATOM 764 C C . GLU A 1 97 ? 20.965 -12.605 -33.612 1.00 96.44 97 GLU A C 1
ATOM 766 O O . GLU A 1 97 ? 22.084 -12.879 -34.043 1.00 96.44 97 GLU A O 1
ATOM 771 N N . ARG A 1 98 ? 19.905 -12.506 -34.429 1.00 95.94 98 ARG A N 1
ATOM 772 C CA . ARG A 1 98 ? 19.993 -12.774 -35.875 1.00 95.94 98 ARG A CA 1
ATOM 773 C C . ARG A 1 98 ? 21.028 -11.892 -36.570 1.00 95.94 98 ARG A C 1
ATOM 775 O O . ARG A 1 98 ? 21.745 -12.370 -37.448 1.00 95.94 98 ARG A O 1
ATOM 782 N N . ASN A 1 99 ? 21.107 -10.612 -36.209 1.00 94.69 99 ASN A N 1
ATOM 783 C CA . ASN A 1 99 ? 22.101 -9.705 -36.779 1.00 94.69 99 ASN A CA 1
ATOM 784 C C . ASN A 1 99 ? 23.523 -10.041 -36.307 1.00 94.69 99 ASN A C 1
ATOM 786 O O . ASN A 1 99 ? 24.431 -10.042 -37.135 1.00 94.69 99 ASN A O 1
ATOM 790 N N . ALA A 1 100 ? 23.713 -10.401 -35.035 1.00 94.19 100 ALA A N 1
ATOM 791 C CA . ALA A 1 100 ? 25.000 -10.843 -34.503 1.00 94.19 100 ALA A CA 1
ATOM 792 C C . ALA A 1 100 ? 25.499 -12.117 -35.208 1.00 94.19 100 ALA A C 1
ATOM 794 O O . ALA A 1 100 ? 26.627 -12.139 -35.699 1.00 94.19 100 ALA A O 1
ATOM 795 N N . THR A 1 101 ? 24.641 -13.134 -35.369 1.00 95.81 101 THR A N 1
ATOM 796 C CA . THR A 1 101 ? 24.975 -14.372 -36.097 1.00 95.81 101 THR A CA 1
ATOM 797 C C . THR A 1 101 ? 25.342 -14.098 -37.555 1.00 95.81 101 THR A C 1
ATOM 799 O O . THR A 1 101 ? 26.290 -14.678 -38.079 1.00 95.81 101 THR A O 1
ATOM 802 N N . ARG A 1 102 ? 24.620 -13.196 -38.237 1.00 95.31 102 ARG A N 1
ATOM 803 C CA . ARG A 1 102 ? 24.934 -12.818 -39.626 1.00 95.31 102 ARG A CA 1
ATOM 804 C C . ARG A 1 102 ? 26.304 -12.163 -39.743 1.00 95.31 102 ARG A C 1
ATOM 806 O O . ARG A 1 102 ? 27.065 -12.553 -40.625 1.00 95.31 102 ARG A O 1
ATOM 813 N N . THR A 1 103 ? 26.600 -11.207 -38.867 1.00 93.75 103 THR A N 1
ATOM 814 C CA . THR A 1 103 ? 27.890 -10.512 -38.846 1.00 93.75 103 THR A CA 1
ATOM 815 C C . THR A 1 103 ? 29.032 -11.483 -38.551 1.00 93.75 103 THR A C 1
ATOM 817 O O . THR A 1 103 ? 30.034 -11.456 -39.259 1.00 93.75 103 THR A O 1
ATOM 820 N N . ALA A 1 104 ? 28.860 -12.401 -37.591 1.00 94.06 104 ALA A N 1
ATOM 821 C CA . ALA A 1 104 ? 29.840 -13.450 -37.295 1.00 94.06 104 ALA A CA 1
ATOM 822 C C . ALA A 1 104 ? 30.083 -14.392 -38.491 1.00 94.06 104 ALA A C 1
ATOM 824 O O . ALA A 1 104 ? 31.201 -14.841 -38.712 1.00 94.06 104 ALA A O 1
ATOM 825 N N . ALA A 1 105 ? 29.057 -14.635 -39.313 1.00 96.62 105 ALA A N 1
ATOM 826 C CA . ALA A 1 105 ? 29.162 -15.392 -40.561 1.00 96.62 105 ALA A CA 1
ATOM 827 C C . ALA A 1 105 ? 29.683 -14.563 -41.760 1.00 96.62 105 ALA A C 1
ATOM 829 O O . ALA A 1 105 ? 29.540 -14.995 -42.905 1.00 96.62 105 ALA A O 1
ATOM 830 N N . GLY A 1 106 ? 30.204 -13.349 -41.540 1.00 96.31 106 GLY A N 1
ATOM 831 C CA . GLY A 1 106 ? 30.714 -12.461 -42.594 1.00 96.31 106 GLY A CA 1
ATOM 832 C C . GLY A 1 106 ? 29.636 -11.846 -43.498 1.00 96.31 106 GLY A C 1
ATOM 833 O O . GLY A 1 106 ? 29.949 -11.237 -44.521 1.00 96.31 106 GLY A O 1
ATOM 834 N N . LYS A 1 107 ? 28.348 -11.987 -43.158 1.00 95.62 107 LYS A N 1
ATOM 835 C CA . LYS A 1 107 ? 27.229 -11.437 -43.936 1.00 95.62 107 LYS A CA 1
ATOM 836 C C . LYS A 1 107 ? 26.876 -10.037 -43.439 1.00 95.62 107 LYS A C 1
ATOM 838 O O . LYS A 1 107 ? 26.845 -9.779 -42.239 1.00 95.62 107 LYS A O 1
ATOM 843 N N . ARG A 1 108 ? 26.488 -9.141 -44.356 1.00 90.44 108 ARG A N 1
ATOM 844 C CA . ARG A 1 108 ? 25.966 -7.810 -43.991 1.00 90.44 108 ARG A CA 1
ATOM 845 C C . ARG A 1 108 ? 24.710 -7.935 -43.112 1.00 90.44 108 ARG A C 1
ATOM 847 O O . ARG A 1 108 ? 23.813 -8.741 -43.410 1.00 90.44 108 ARG A O 1
ATOM 854 N N . ALA A 1 109 ? 24.638 -7.133 -42.048 1.00 90.38 109 ALA A N 1
ATOM 855 C CA . ALA A 1 109 ? 23.460 -7.016 -41.187 1.00 90.38 109 ALA A CA 1
ATOM 856 C C . ALA A 1 109 ? 22.227 -6.573 -41.998 1.00 90.38 109 ALA A C 1
ATOM 858 O O . ALA A 1 109 ? 22.361 -5.875 -43.005 1.00 90.38 109 ALA A O 1
ATOM 859 N N . LYS A 1 110 ? 21.024 -7.001 -41.592 1.00 88.81 110 LYS A N 1
ATOM 860 C CA . LYS A 1 110 ? 19.773 -6.626 -42.271 1.00 88.81 110 LYS A CA 1
ATOM 861 C C . LYS A 1 110 ? 19.025 -5.592 -41.426 1.00 88.81 110 LYS A C 1
ATOM 863 O O . LYS A 1 110 ? 18.763 -5.829 -40.250 1.00 88.81 110 LYS A O 1
ATOM 868 N N . GLY A 1 111 ? 18.634 -4.482 -42.051 1.00 90.44 111 GLY A N 1
ATOM 869 C CA . GLY A 1 111 ? 17.925 -3.383 -41.389 1.00 90.44 111 GLY A CA 1
ATOM 870 C C . GLY A 1 111 ? 18.858 -2.397 -40.681 1.00 90.44 111 GLY A C 1
ATOM 871 O O . GLY A 1 111 ? 20.071 -2.412 -40.884 1.00 90.44 111 GLY A O 1
ATOM 872 N N . ARG A 1 112 ? 18.273 -1.511 -39.867 1.00 86.25 112 ARG A N 1
ATOM 873 C CA . ARG A 1 112 ? 19.028 -0.515 -39.097 1.00 86.25 112 ARG A CA 1
ATOM 874 C C . ARG A 1 112 ? 19.867 -1.230 -38.024 1.00 86.25 112 ARG A C 1
ATOM 876 O O . ARG A 1 112 ? 19.293 -2.011 -37.264 1.00 86.25 112 ARG A O 1
ATOM 883 N N . PRO A 1 113 ? 21.186 -0.982 -37.937 1.00 79.38 113 PRO A N 1
ATOM 884 C CA . PRO A 1 113 ? 22.014 -1.568 -36.888 1.00 79.38 113 PRO A CA 1
ATOM 885 C C . PRO A 1 113 ? 21.503 -1.126 -35.510 1.00 79.38 113 PRO A C 1
ATOM 887 O O . PRO A 1 113 ? 21.179 0.045 -35.313 1.00 79.38 113 PRO A O 1
ATOM 890 N N . SER A 1 114 ? 21.420 -2.066 -34.563 1.00 79.88 114 SER A N 1
ATOM 891 C CA . SER A 1 114 ? 20.861 -1.851 -33.218 1.00 79.88 114 SER A CA 1
ATOM 892 C C . SER A 1 114 ? 21.687 -0.897 -32.353 1.00 79.88 114 SER A C 1
ATOM 894 O O . SER A 1 114 ? 21.220 -0.493 -31.295 1.00 79.88 114 SER A O 1
ATOM 896 N N . GLY A 1 115 ? 22.910 -0.550 -32.767 1.00 90.50 115 GLY A N 1
ATOM 897 C CA . GLY A 1 115 ? 23.855 0.249 -31.978 1.00 90.50 115 GLY A CA 1
ATOM 898 C C . GLY A 1 115 ? 24.361 -0.447 -30.707 1.00 90.50 115 GLY A C 1
ATOM 899 O O . GLY A 1 115 ? 25.269 0.069 -30.075 1.00 90.50 115 GLY A O 1
ATOM 900 N N . VAL A 1 116 ? 23.794 -1.605 -30.357 1.00 94.75 116 VAL A N 1
ATOM 901 C CA . VAL A 1 116 ? 24.124 -2.422 -29.186 1.00 94.75 116 VAL A CA 1
ATOM 902 C C . VAL A 1 116 ? 24.479 -3.839 -29.617 1.00 94.75 116 VAL A C 1
ATOM 904 O O . VAL A 1 116 ? 23.866 -4.396 -30.539 1.00 94.75 116 VAL A O 1
ATOM 907 N N . THR A 1 117 ? 25.462 -4.415 -28.938 1.00 95.94 117 THR A N 1
ATOM 908 C CA . THR A 1 117 ? 25.870 -5.814 -29.057 1.00 95.94 117 THR A CA 1
ATOM 909 C C . THR A 1 117 ? 24.870 -6.748 -28.368 1.00 95.94 117 THR A C 1
ATOM 911 O O . THR A 1 117 ? 24.029 -6.324 -27.572 1.00 95.94 117 THR A O 1
ATOM 914 N N . LEU A 1 118 ? 24.964 -8.050 -28.660 1.00 95.69 118 LEU A N 1
ATOM 915 C CA . LEU A 1 118 ? 24.137 -9.063 -27.998 1.00 95.69 118 LEU A CA 1
ATOM 916 C C . LEU A 1 118 ? 24.373 -9.091 -26.478 1.00 95.69 118 LEU A C 1
ATOM 918 O O . LEU A 1 118 ? 23.414 -9.132 -25.711 1.00 95.69 118 LEU A O 1
ATOM 922 N N . GLN A 1 119 ? 25.637 -9.010 -26.055 1.00 96.81 119 GLN A N 1
ATOM 923 C CA . GLN A 1 119 ? 26.017 -9.018 -24.642 1.00 96.81 119 GLN A CA 1
ATOM 924 C C . GLN A 1 119 ? 25.480 -7.786 -23.901 1.00 96.81 119 GLN A C 1
ATOM 926 O O . GLN A 1 119 ? 24.918 -7.922 -22.817 1.00 96.81 119 GLN A O 1
ATOM 931 N N . GLU A 1 120 ? 25.581 -6.592 -24.495 1.00 96.56 120 GLU A N 1
ATOM 932 C CA . GLU A 1 120 ? 25.017 -5.363 -23.916 1.00 96.56 120 GLU A CA 1
ATOM 933 C C . GLU A 1 120 ? 23.490 -5.428 -23.806 1.00 96.56 120 GLU A C 1
ATOM 935 O O . GLU A 1 120 ? 22.927 -4.989 -22.803 1.00 96.56 120 GLU A O 1
ATOM 940 N N . GLN A 1 121 ? 22.806 -5.997 -24.807 1.00 97.12 121 GLN A N 1
ATOM 941 C CA . GLN A 1 121 ? 21.353 -6.168 -24.751 1.00 97.12 121 GLN A CA 1
ATOM 942 C C . GLN A 1 121 ? 20.944 -7.139 -23.637 1.00 97.12 121 GLN A C 1
ATOM 944 O O . GLN A 1 121 ? 20.007 -6.849 -22.896 1.00 97.12 121 GLN A O 1
ATOM 949 N N . GLN A 1 122 ? 21.639 -8.269 -23.492 1.00 97.56 122 GLN A N 1
ATOM 950 C CA . GLN A 1 122 ? 21.379 -9.231 -22.417 1.00 97.56 122 GLN A CA 1
ATOM 951 C C . GLN A 1 122 ? 21.642 -8.612 -21.039 1.00 97.56 122 GLN A C 1
ATOM 953 O O . GLN A 1 122 ? 20.794 -8.722 -20.158 1.00 97.56 122 GLN A O 1
ATOM 958 N N . ALA A 1 123 ? 22.753 -7.888 -20.870 1.00 96.94 123 ALA A N 1
ATOM 959 C CA . ALA A 1 123 ? 23.053 -7.170 -19.631 1.00 96.94 123 ALA A CA 1
ATOM 960 C C . ALA A 1 123 ? 21.964 -6.140 -19.286 1.00 96.94 123 ALA A C 1
ATOM 962 O O . ALA A 1 123 ? 21.509 -6.078 -18.144 1.00 96.94 123 ALA A O 1
ATOM 963 N N . ARG A 1 124 ? 21.482 -5.385 -20.284 1.00 96.62 124 ARG A N 1
ATOM 964 C CA . ARG A 1 124 ? 20.375 -4.434 -20.118 1.00 96.62 124 ARG A CA 1
ATOM 965 C C . ARG A 1 124 ? 19.082 -5.123 -19.687 1.00 96.62 124 ARG A C 1
ATOM 967 O O . ARG A 1 124 ? 18.412 -4.632 -18.783 1.00 96.62 124 ARG A O 1
ATOM 974 N N . ILE A 1 125 ? 18.726 -6.242 -20.318 1.00 97.62 125 ILE A N 1
ATOM 975 C CA . ILE A 1 125 ? 17.537 -7.022 -19.956 1.00 97.62 125 ILE A CA 1
ATOM 976 C C . ILE A 1 125 ? 17.638 -7.498 -18.503 1.00 97.62 125 ILE A C 1
ATOM 978 O O . ILE A 1 125 ? 16.711 -7.255 -17.732 1.00 97.62 125 ILE A O 1
ATOM 982 N N . SER A 1 126 ? 18.767 -8.097 -18.113 1.00 97.94 126 SER A N 1
ATOM 983 C CA . SER A 1 126 ? 18.998 -8.566 -16.742 1.00 97.94 126 SER A CA 1
ATOM 984 C C . SER A 1 126 ? 18.898 -7.430 -15.722 1.00 97.94 126 SER A C 1
ATOM 986 O O . SER A 1 126 ? 18.240 -7.577 -14.695 1.00 97.94 126 SER A O 1
ATOM 988 N N . GLN A 1 127 ? 19.482 -6.265 -16.021 1.00 98.00 127 GLN A N 1
ATOM 989 C CA . GLN A 1 127 ? 19.384 -5.078 -15.169 1.00 98.00 127 GLN A CA 1
ATOM 990 C C . GLN A 1 127 ? 17.934 -4.595 -15.024 1.00 98.00 127 GLN A C 1
ATOM 992 O O . GLN A 1 127 ? 17.483 -4.304 -13.919 1.00 98.00 127 GLN A O 1
ATOM 997 N N . MET A 1 128 ? 17.176 -4.527 -16.121 1.00 98.25 128 MET A N 1
ATOM 998 C CA . MET A 1 128 ? 15.774 -4.101 -16.076 1.00 98.25 128 MET A CA 1
ATOM 999 C C . MET A 1 128 ? 14.883 -5.104 -15.342 1.00 98.25 128 MET A C 1
ATOM 1001 O O . MET A 1 128 ? 13.975 -4.688 -14.625 1.00 98.25 128 MET A O 1
ATOM 1005 N N . GLN A 1 129 ? 15.147 -6.406 -15.483 1.00 98.62 129 GLN A N 1
ATOM 1006 C CA . GLN A 1 129 ? 14.468 -7.450 -14.716 1.00 98.62 129 GLN A CA 1
ATOM 1007 C C . GLN A 1 129 ? 14.747 -7.312 -13.222 1.00 98.62 129 GLN A C 1
ATOM 1009 O O . GLN A 1 129 ? 13.803 -7.340 -12.438 1.00 98.62 129 GLN A O 1
ATOM 1014 N N . TYR A 1 130 ? 16.009 -7.099 -12.841 1.00 98.56 130 TYR A N 1
ATOM 1015 C CA . TYR A 1 130 ? 16.389 -6.847 -11.453 1.00 98.56 130 TYR A CA 1
ATOM 1016 C C . TYR A 1 130 ? 15.639 -5.637 -10.883 1.00 98.56 130 TYR A C 1
ATOM 1018 O O . TYR A 1 130 ? 14.970 -5.753 -9.862 1.00 98.56 130 TYR A O 1
ATOM 1026 N N . VAL A 1 131 ? 15.657 -4.498 -11.586 1.00 98.62 131 VAL A N 1
ATOM 1027 C CA . VAL A 1 131 ? 14.924 -3.288 -11.175 1.00 98.62 131 VAL A CA 1
ATOM 1028 C C . VAL A 1 131 ? 13.426 -3.568 -11.012 1.00 98.62 131 VAL A C 1
ATOM 1030 O O . VAL A 1 131 ? 12.846 -3.204 -9.992 1.00 98.62 131 VAL A O 1
ATOM 1033 N N . ALA A 1 132 ? 12.790 -4.227 -11.987 1.00 98.62 132 ALA A N 1
ATOM 1034 C CA . ALA A 1 132 ? 11.359 -4.525 -11.937 1.00 98.62 132 ALA A CA 1
ATOM 1035 C C . ALA A 1 132 ? 10.993 -5.469 -10.778 1.00 98.62 132 ALA A C 1
ATOM 1037 O O . ALA A 1 132 ? 9.986 -5.244 -10.110 1.00 98.62 132 ALA A O 1
ATOM 1038 N N . GLN A 1 133 ? 11.811 -6.491 -10.515 1.00 98.69 133 GLN A N 1
ATOM 1039 C CA . GLN A 1 133 ? 11.609 -7.434 -9.411 1.00 98.69 133 GLN A CA 1
ATOM 1040 C C . GLN A 1 133 ? 11.826 -6.772 -8.048 1.00 98.69 133 GLN A C 1
ATOM 1042 O O . GLN A 1 133 ? 11.026 -6.980 -7.138 1.00 98.69 133 GLN A O 1
ATOM 1047 N N . SER A 1 134 ? 12.859 -5.937 -7.909 1.00 98.69 134 SER A N 1
ATOM 1048 C CA . SER A 1 134 ? 13.121 -5.217 -6.662 1.00 98.69 134 SER A CA 1
ATOM 1049 C C . SER A 1 134 ? 12.017 -4.203 -6.353 1.00 98.69 134 SER A C 1
ATOM 1051 O O . SER A 1 134 ? 11.574 -4.120 -5.211 1.00 98.69 134 SER A O 1
ATOM 1053 N N . VAL A 1 135 ? 11.502 -3.478 -7.356 1.00 98.69 135 VAL A N 1
ATOM 1054 C CA . VAL A 1 135 ? 10.339 -2.595 -7.157 1.00 98.69 135 VAL A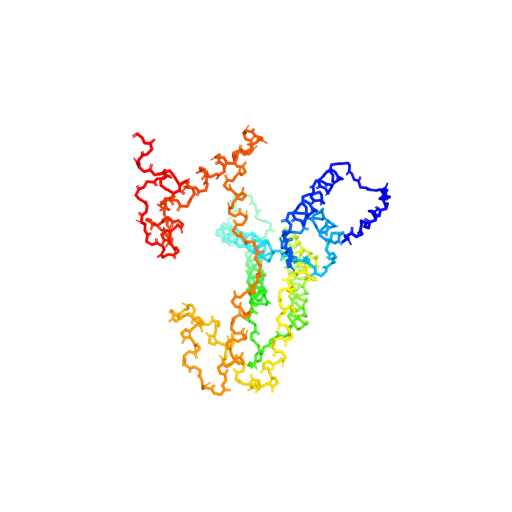 CA 1
ATOM 1055 C C . VAL A 1 135 ? 9.097 -3.401 -6.776 1.00 98.69 135 VAL A C 1
ATOM 1057 O O . VAL A 1 135 ? 8.402 -2.999 -5.845 1.00 98.69 135 VAL A O 1
ATOM 1060 N N . ALA A 1 136 ? 8.845 -4.550 -7.413 1.00 98.69 136 ALA A N 1
ATOM 1061 C CA . ALA A 1 136 ? 7.714 -5.412 -7.066 1.00 98.69 136 ALA A CA 1
ATOM 1062 C C . ALA A 1 136 ? 7.792 -5.881 -5.606 1.00 98.69 136 ALA A C 1
ATOM 1064 O O . ALA A 1 136 ? 6.817 -5.758 -4.866 1.00 98.69 136 ALA A O 1
ATOM 1065 N N . TYR A 1 137 ? 8.970 -6.343 -5.178 1.00 98.69 137 TYR A N 1
ATOM 1066 C CA . TYR A 1 137 ? 9.233 -6.741 -3.796 1.00 98.69 137 TYR A CA 1
ATOM 1067 C C . TYR A 1 137 ? 8.977 -5.594 -2.810 1.00 98.69 137 TYR A C 1
ATOM 1069 O O . TYR A 1 137 ? 8.273 -5.777 -1.819 1.00 98.69 137 TYR A O 1
ATOM 1077 N N . LEU A 1 138 ? 9.492 -4.393 -3.091 1.00 98.69 138 LEU A N 1
ATOM 1078 C CA . LEU A 1 138 ? 9.290 -3.228 -2.226 1.00 98.69 138 LEU A CA 1
ATOM 1079 C C . LEU A 1 138 ? 7.831 -2.757 -2.190 1.00 98.69 138 LEU A C 1
ATOM 1081 O O . LEU A 1 138 ? 7.361 -2.318 -1.144 1.00 98.69 138 LEU A O 1
ATOM 1085 N N . CYS A 1 139 ? 7.097 -2.865 -3.300 1.00 98.25 139 CYS A N 1
ATOM 1086 C CA . CYS A 1 139 ? 5.671 -2.541 -3.342 1.00 98.25 139 CYS A CA 1
ATOM 1087 C C . CYS A 1 139 ? 4.834 -3.547 -2.540 1.00 98.25 139 CYS A C 1
ATOM 1089 O O . CYS A 1 139 ? 3.901 -3.146 -1.847 1.00 98.25 139 CYS A O 1
ATOM 1091 N N . GLU A 1 140 ? 5.185 -4.832 -2.590 1.00 98.00 140 GLU A N 1
ATOM 1092 C CA . GLU A 1 140 ? 4.570 -5.868 -1.756 1.00 98.00 140 GLU A CA 1
ATOM 1093 C C . GLU A 1 140 ? 4.884 -5.640 -0.270 1.00 98.00 140 GLU A C 1
ATOM 1095 O O . GLU A 1 140 ? 3.995 -5.699 0.579 1.00 98.00 140 GLU A O 1
ATOM 1100 N N . TYR A 1 141 ? 6.129 -5.290 0.061 1.00 98.31 141 TYR A N 1
ATOM 1101 C CA . TYR A 1 141 ? 6.504 -4.945 1.431 1.00 98.31 141 TYR A CA 1
ATOM 1102 C C . TYR A 1 141 ? 5.758 -3.700 1.936 1.00 98.31 141 TYR A C 1
ATOM 1104 O O . TYR A 1 141 ? 5.209 -3.708 3.038 1.00 98.31 141 TYR A O 1
ATOM 1112 N N . LEU A 1 142 ? 5.638 -2.657 1.105 1.00 97.75 142 LEU A N 1
ATOM 1113 C CA . LEU A 1 142 ? 4.809 -1.486 1.394 1.00 97.75 142 LEU A CA 1
ATOM 1114 C C . LEU A 1 142 ? 3.353 -1.884 1.663 1.00 97.75 142 LEU A C 1
ATOM 1116 O O . LEU A 1 142 ? 2.780 -1.417 2.645 1.00 97.75 142 LEU A O 1
ATOM 1120 N N . HIS A 1 143 ? 2.768 -2.748 0.825 1.00 97.12 143 HIS A N 1
ATOM 1121 C CA . HIS A 1 143 ? 1.409 -3.258 1.017 1.00 97.12 143 HIS A CA 1
ATOM 1122 C C . HIS A 1 143 ? 1.256 -3.921 2.392 1.00 97.12 143 HIS A C 1
ATOM 1124 O O . HIS A 1 143 ? 0.297 -3.651 3.112 1.00 97.12 143 HIS A O 1
ATOM 1130 N N . GLN A 1 144 ? 2.236 -4.728 2.806 1.00 96.81 144 GLN A N 1
ATOM 1131 C CA . GLN A 1 144 ? 2.242 -5.342 4.133 1.00 96.81 144 GLN A CA 1
ATOM 1132 C C . GLN A 1 144 ? 2.322 -4.304 5.257 1.00 96.81 144 GLN A C 1
ATOM 1134 O O . GLN A 1 144 ? 1.613 -4.452 6.246 1.00 96.81 144 GLN A O 1
ATOM 1139 N N . MET A 1 145 ? 3.131 -3.247 5.120 1.00 97.75 145 MET A N 1
ATOM 1140 C CA . MET A 1 145 ? 3.278 -2.210 6.156 1.00 97.75 145 MET A CA 1
ATOM 1141 C C . MET A 1 145 ? 2.016 -1.368 6.368 1.00 97.75 145 MET A C 1
ATOM 1143 O O . MET A 1 145 ? 1.810 -0.815 7.451 1.00 97.75 145 MET A O 1
ATOM 1147 N N . VAL A 1 146 ? 1.149 -1.295 5.357 1.00 96.38 146 VAL A N 1
ATOM 1148 C CA . VAL A 1 146 ? -0.123 -0.563 5.419 1.00 96.38 146 VAL A CA 1
ATOM 1149 C C . VAL A 1 146 ? -1.327 -1.454 5.747 1.00 96.38 146 VAL A C 1
ATOM 1151 O O . VAL A 1 146 ? -2.468 -0.992 5.715 1.00 96.38 146 VAL A O 1
ATOM 1154 N N . GLU A 1 147 ? -1.110 -2.726 6.090 1.00 96.25 147 GLU A N 1
ATOM 1155 C CA . GLU A 1 147 ? -2.162 -3.587 6.636 1.00 96.25 147 GLU A CA 1
ATOM 1156 C C . GLU A 1 147 ? -2.611 -3.132 8.033 1.00 96.25 147 GLU A C 1
ATOM 1158 O O . GLU A 1 147 ? -1.881 -2.465 8.769 1.00 96.25 147 GLU A O 1
ATOM 1163 N N . VAL A 1 148 ? -3.831 -3.516 8.431 1.00 96.69 148 VAL A N 1
ATOM 1164 C CA . VAL A 1 148 ? -4.360 -3.190 9.773 1.00 96.69 148 VAL A CA 1
ATOM 1165 C C . VAL A 1 148 ? -3.439 -3.758 10.856 1.00 96.69 148 VAL A C 1
ATOM 1167 O O . VAL A 1 148 ? -2.987 -3.056 11.767 1.00 96.69 148 VAL A O 1
ATOM 1170 N N . VAL A 1 149 ? -3.098 -5.033 10.694 1.00 97.44 149 VAL A N 1
ATOM 1171 C CA . VAL A 1 149 ? -2.279 -5.811 11.615 1.00 97.44 149 VAL A CA 1
ATOM 1172 C C . VAL A 1 149 ? -0.977 -6.178 10.917 1.00 97.44 149 VAL A C 1
ATOM 1174 O O . VAL A 1 149 ? -0.981 -6.946 9.955 1.00 97.44 149 VAL A O 1
ATOM 1177 N N . VAL A 1 150 ? 0.140 -5.658 11.425 1.00 97.88 150 VAL A N 1
ATOM 1178 C CA . VAL A 1 150 ? 1.478 -5.935 10.892 1.00 97.88 150 VAL A CA 1
ATOM 1179 C C . VAL A 1 150 ? 2.283 -6.659 11.953 1.00 97.88 150 VAL A C 1
ATOM 1181 O O . VAL A 1 150 ? 2.523 -6.123 13.032 1.00 97.88 150 VAL A O 1
ATOM 1184 N N . LEU A 1 151 ? 2.667 -7.894 11.636 1.00 97.31 151 LEU A N 1
ATOM 1185 C CA . LEU A 1 151 ? 3.511 -8.730 12.480 1.00 97.31 151 LEU A CA 1
ATOM 1186 C C . LEU A 1 151 ? 4.906 -8.823 11.876 1.00 97.31 151 LEU A C 1
ATOM 1188 O O . LEU A 1 151 ? 5.045 -9.184 10.709 1.00 97.31 151 LEU A O 1
ATOM 1192 N N . HIS A 1 152 ? 5.922 -8.583 12.695 1.00 96.62 152 HIS A N 1
ATOM 1193 C CA . HIS A 1 152 ? 7.320 -8.786 12.341 1.00 96.62 152 HIS A CA 1
ATOM 1194 C C . HIS A 1 152 ? 8.004 -9.552 13.469 1.00 96.62 152 HIS A C 1
ATOM 1196 O O . HIS A 1 152 ? 7.905 -9.145 14.619 1.00 96.62 152 HIS A O 1
ATOM 1202 N N . ARG A 1 153 ? 8.672 -10.674 13.166 1.00 95.06 153 ARG A N 1
ATOM 1203 C CA . ARG A 1 153 ? 9.376 -11.514 14.164 1.00 95.06 153 ARG A CA 1
ATOM 1204 C C . ARG A 1 153 ? 8.533 -11.826 15.416 1.00 95.06 153 ARG A C 1
ATOM 1206 O O . ARG A 1 153 ? 9.019 -11.738 16.536 1.00 95.06 153 ARG A O 1
ATOM 1213 N N . GLY A 1 154 ? 7.255 -12.152 15.216 1.00 95.19 154 GLY A N 1
ATOM 1214 C CA . GLY A 1 154 ? 6.354 -12.527 16.309 1.00 95.19 154 GLY A CA 1
ATOM 1215 C C . GLY A 1 154 ? 5.894 -11.373 17.204 1.00 95.19 154 GLY A C 1
ATOM 1216 O O . GLY A 1 154 ? 5.350 -11.639 18.263 1.00 95.19 154 GLY A O 1
ATOM 1217 N N . ARG A 1 155 ? 6.070 -10.110 16.801 1.00 96.75 155 ARG A N 1
ATOM 1218 C CA . ARG A 1 155 ? 5.527 -8.943 17.515 1.00 96.75 155 ARG A CA 1
ATOM 1219 C C . ARG A 1 155 ? 4.727 -8.043 16.583 1.00 96.75 155 ARG A C 1
ATOM 1221 O O . ARG A 1 155 ? 5.004 -7.981 15.383 1.00 96.75 155 ARG A O 1
ATOM 1228 N N . LEU A 1 156 ? 3.740 -7.344 17.138 1.00 97.44 156 LEU A N 1
ATOM 1229 C CA . LEU A 1 156 ? 3.051 -6.273 16.424 1.00 97.44 156 LEU A CA 1
ATOM 1230 C C . LEU A 1 156 ? 4.004 -5.100 16.205 1.00 97.44 156 LEU A C 1
ATOM 1232 O O . LEU A 1 156 ? 4.728 -4.714 17.121 1.00 97.44 156 LEU A O 1
ATOM 1236 N N . LEU A 1 157 ? 3.987 -4.538 14.997 1.00 98.19 157 LEU A N 1
ATOM 1237 C CA . LEU A 1 157 ? 4.651 -3.268 14.731 1.00 98.19 157 LEU A CA 1
ATOM 1238 C C . LEU A 1 157 ? 3.768 -2.102 15.171 1.00 98.19 157 LEU A C 1
ATOM 1240 O O . LEU A 1 157 ? 2.605 -2.009 14.746 1.00 98.19 157 LEU A O 1
ATOM 1244 N N . SER A 1 158 ? 4.368 -1.209 15.955 1.00 97.00 158 SER A N 1
ATOM 1245 C CA . SER A 1 158 ? 3.811 0.097 16.321 1.00 97.00 158 SER A CA 1
ATOM 1246 C C . SER A 1 158 ? 3.660 1.009 15.102 1.00 97.00 158 SER A C 1
ATOM 1248 O O . SER A 1 158 ? 4.253 0.784 14.042 1.00 97.00 158 SER A O 1
ATOM 1250 N N . TYR A 1 159 ? 2.892 2.085 15.255 1.00 96.31 159 TYR A N 1
ATOM 1251 C CA . TYR A 1 159 ? 2.779 3.147 14.257 1.00 96.31 159 TYR A CA 1
ATOM 1252 C C . TYR A 1 159 ? 4.150 3.695 13.825 1.00 96.31 159 TYR A C 1
ATOM 1254 O O . TYR A 1 159 ? 4.412 3.817 12.628 1.00 96.31 159 TYR A O 1
ATOM 1262 N N . GLN A 1 160 ? 5.032 3.995 14.784 1.00 97.25 160 GLN A N 1
ATOM 1263 C CA . GLN A 1 160 ? 6.332 4.608 14.502 1.00 97.25 160 GLN A CA 1
ATOM 1264 C C . GLN A 1 160 ? 7.261 3.651 13.750 1.00 97.25 160 GLN A C 1
ATOM 1266 O O . GLN A 1 160 ? 7.934 4.061 12.807 1.00 97.25 160 GLN A O 1
ATOM 1271 N N . GLU A 1 161 ? 7.263 2.368 14.114 1.00 97.88 161 GLU A N 1
ATOM 1272 C CA . GLU A 1 161 ? 8.053 1.359 13.406 1.00 97.88 161 GLU A CA 1
ATOM 1273 C C . GLU A 1 161 ? 7.569 1.176 11.972 1.00 97.88 161 GLU A C 1
ATOM 1275 O O . GLU A 1 161 ? 8.384 1.150 11.059 1.00 97.88 161 GLU A O 1
ATOM 1280 N N . ARG A 1 162 ? 6.249 1.134 11.742 1.00 97.69 162 ARG A N 1
ATOM 1281 C CA . ARG A 1 162 ? 5.703 1.074 10.377 1.00 97.69 162 ARG A CA 1
ATOM 1282 C C . ARG A 1 162 ? 6.114 2.289 9.548 1.00 97.69 162 ARG A C 1
ATOM 1284 O O . ARG A 1 162 ? 6.409 2.132 8.369 1.00 97.69 162 ARG A O 1
ATOM 1291 N N . GLN A 1 163 ? 6.142 3.489 10.137 1.00 97.38 163 GLN A N 1
ATOM 1292 C CA . GLN A 1 163 ? 6.649 4.672 9.434 1.00 97.38 163 GLN A CA 1
ATOM 1293 C C . GLN A 1 163 ? 8.123 4.516 9.057 1.00 97.38 163 GLN A C 1
ATOM 1295 O O . GLN A 1 163 ? 8.451 4.729 7.893 1.00 97.38 163 GLN A O 1
ATOM 1300 N N . GLY A 1 164 ? 8.969 4.081 9.994 1.00 98.00 164 GLY A N 1
ATOM 1301 C CA . GLY A 1 164 ? 10.389 3.839 9.729 1.00 98.00 164 GLY A CA 1
ATOM 1302 C C . GLY A 1 164 ? 10.620 2.791 8.635 1.00 98.00 164 GLY A C 1
ATOM 1303 O O . GLY A 1 164 ? 11.423 3.003 7.735 1.00 98.00 164 GLY A O 1
ATOM 1304 N N . GLU A 1 165 ? 9.857 1.697 8.632 1.00 98.31 165 GLU A N 1
ATOM 1305 C CA . GLU A 1 165 ? 9.927 0.680 7.572 1.00 98.31 165 GLU A CA 1
ATOM 1306 C C . GLU A 1 165 ? 9.522 1.241 6.197 1.00 98.31 165 GLU A C 1
ATOM 1308 O O . GLU A 1 165 ? 10.136 0.918 5.181 1.00 98.31 165 GLU A O 1
ATOM 1313 N N . ILE A 1 166 ? 8.519 2.125 6.136 1.00 97.94 166 ILE A N 1
ATOM 1314 C CA . ILE A 1 166 ? 8.136 2.795 4.882 1.00 97.94 166 ILE A CA 1
ATOM 1315 C C . ILE A 1 166 ? 9.213 3.801 4.440 1.00 97.94 166 ILE A C 1
ATOM 1317 O O . ILE A 1 166 ? 9.439 3.959 3.240 1.00 97.94 166 ILE A O 1
ATOM 1321 N N . GLU A 1 167 ? 9.904 4.464 5.368 1.00 98.44 167 GLU A N 1
ATOM 1322 C CA . GLU A 1 167 ? 11.067 5.305 5.053 1.00 98.44 167 GLU A CA 1
ATOM 1323 C C . GLU A 1 167 ? 12.197 4.489 4.427 1.00 98.44 167 GLU A C 1
ATOM 1325 O O . GLU A 1 167 ? 12.677 4.855 3.354 1.00 98.44 167 GLU A O 1
ATOM 1330 N N . VAL A 1 168 ? 12.514 3.323 4.998 1.00 98.50 168 VAL A N 1
ATOM 1331 C CA . VAL A 1 168 ? 13.482 2.379 4.418 1.00 98.50 168 VAL A CA 1
ATOM 1332 C C . VAL A 1 168 ? 13.065 1.959 3.005 1.00 98.50 168 VAL A C 1
ATOM 1334 O O . VAL A 1 168 ? 13.895 1.942 2.098 1.00 98.50 168 VAL A O 1
ATOM 1337 N N . VAL A 1 169 ? 11.776 1.684 2.766 1.00 98.38 169 VAL A N 1
ATOM 1338 C CA . VAL A 1 169 ? 11.268 1.403 1.410 1.00 98.38 169 VAL A CA 1
ATOM 1339 C C . VAL A 1 169 ? 11.541 2.563 0.453 1.00 98.38 169 VAL A C 1
ATOM 1341 O O . VAL A 1 169 ? 11.954 2.326 -0.681 1.00 98.38 169 VAL A O 1
ATOM 1344 N N . MET A 1 170 ? 11.317 3.811 0.870 1.00 98.44 170 MET A N 1
ATOM 1345 C CA . MET A 1 170 ? 11.578 4.976 0.019 1.00 98.44 170 MET A CA 1
ATOM 1346 C C . MET A 1 170 ? 13.062 5.128 -0.313 1.00 98.44 170 MET A C 1
ATOM 1348 O O . MET A 1 170 ? 13.393 5.451 -1.455 1.00 98.44 170 MET A O 1
ATOM 1352 N N . ASP A 1 171 ? 13.944 4.887 0.653 1.00 98.38 171 ASP A N 1
ATOM 1353 C CA . ASP A 1 171 ? 15.389 4.962 0.445 1.00 98.38 171 ASP A CA 1
ATOM 1354 C C . ASP A 1 171 ? 15.860 3.873 -0.525 1.00 98.38 171 ASP A C 1
ATOM 1356 O O . ASP A 1 171 ? 16.499 4.188 -1.532 1.00 98.38 171 ASP A O 1
ATOM 1360 N N . LEU A 1 172 ? 15.405 2.630 -0.343 1.00 98.75 172 LEU A N 1
ATOM 1361 C CA . LEU A 1 172 ? 15.687 1.529 -1.269 1.00 98.75 172 LEU A CA 1
ATOM 1362 C C . LEU A 1 172 ? 15.108 1.775 -2.672 1.00 98.75 172 LEU A C 1
ATOM 1364 O O . LEU A 1 172 ? 15.752 1.462 -3.674 1.00 98.75 172 LEU A O 1
ATOM 1368 N N . LEU A 1 173 ? 13.919 2.379 -2.786 1.00 98.62 173 LEU A N 1
ATOM 1369 C CA . LEU A 1 173 ? 13.370 2.793 -4.083 1.00 98.62 173 LEU A CA 1
ATOM 1370 C C . LEU A 1 173 ? 14.267 3.833 -4.768 1.00 98.62 173 LEU A C 1
ATOM 1372 O O . LEU A 1 173 ? 14.442 3.771 -5.985 1.00 98.62 173 LEU A O 1
ATOM 1376 N N . ASN A 1 174 ? 14.845 4.776 -4.018 1.00 98.31 174 ASN A N 1
ATOM 1377 C CA . ASN A 1 174 ? 15.768 5.772 -4.568 1.00 98.31 174 ASN A CA 1
ATOM 1378 C C . ASN A 1 174 ? 17.087 5.130 -5.026 1.00 98.31 174 ASN A C 1
ATOM 1380 O O . ASN A 1 174 ? 17.588 5.486 -6.096 1.00 98.31 174 ASN A O 1
ATOM 1384 N N . GLU A 1 175 ? 17.612 4.159 -4.276 1.00 98.50 175 GLU A N 1
ATOM 1385 C CA . GLU A 1 175 ? 18.779 3.369 -4.680 1.00 98.50 175 GLU A CA 1
ATOM 1386 C C . GLU A 1 175 ? 18.504 2.603 -5.980 1.00 98.50 175 GLU A C 1
ATOM 1388 O O . GLU A 1 175 ? 19.239 2.754 -6.958 1.00 98.50 175 GLU A O 1
ATOM 1393 N N . ILE A 1 176 ? 17.393 1.864 -6.058 1.00 98.50 176 ILE A N 1
ATOM 1394 C CA . ILE A 1 176 ? 17.001 1.116 -7.264 1.00 98.50 176 ILE A CA 1
ATOM 1395 C C . ILE A 1 176 ? 16.761 2.053 -8.452 1.00 98.50 176 ILE A C 1
ATOM 1397 O O . ILE A 1 176 ? 17.106 1.713 -9.586 1.00 98.50 176 ILE A O 1
ATOM 1401 N N . ALA A 1 177 ? 16.208 3.248 -8.221 1.00 98.44 177 ALA A N 1
ATOM 1402 C CA . ALA A 1 177 ? 15.996 4.230 -9.279 1.00 98.44 177 ALA A CA 1
ATOM 1403 C C . ALA A 1 177 ? 17.307 4.628 -9.976 1.00 98.44 177 ALA A C 1
ATOM 1405 O O . ALA A 1 177 ? 17.290 4.878 -11.180 1.00 98.44 177 ALA A O 1
ATOM 1406 N N . SER A 1 178 ? 18.437 4.646 -9.258 1.00 98.06 178 SER A N 1
ATOM 1407 C CA . SER A 1 178 ? 19.757 4.941 -9.839 1.00 98.06 178 SER A CA 1
ATOM 1408 C C . SER A 1 178 ? 20.270 3.850 -10.788 1.00 98.06 178 SER A C 1
ATOM 1410 O O . SER A 1 178 ? 21.076 4.128 -11.673 1.00 98.06 178 SER A O 1
ATOM 1412 N N . LEU A 1 179 ? 19.761 2.623 -10.643 1.00 98.19 179 LEU A N 1
ATOM 1413 C CA . LEU A 1 179 ? 20.086 1.475 -11.491 1.00 98.19 179 LEU A CA 1
ATOM 1414 C C . LEU A 1 179 ? 19.159 1.362 -12.708 1.00 98.19 179 LEU A C 1
ATOM 1416 O O . LEU A 1 179 ? 19.380 0.512 -13.571 1.00 98.19 179 LEU A O 1
ATOM 1420 N N . ALA A 1 180 ? 18.098 2.165 -12.777 1.00 98.19 180 ALA A N 1
ATOM 1421 C CA . ALA A 1 180 ? 17.116 2.111 -13.848 1.00 98.19 180 ALA A CA 1
ATOM 1422 C C . ALA A 1 180 ? 17.562 2.914 -15.083 1.00 98.19 180 ALA A C 1
ATOM 1424 O O . ALA A 1 180 ? 18.381 3.826 -15.013 1.00 98.19 180 ALA A O 1
ATOM 1425 N N . THR A 1 181 ? 16.968 2.617 -16.242 1.00 96.62 181 THR A N 1
ATOM 1426 C CA . THR A 1 181 ? 17.119 3.494 -17.416 1.00 96.62 181 THR A CA 1
ATOM 1427 C C . THR A 1 181 ? 16.475 4.862 -17.139 1.00 96.62 181 THR A C 1
ATOM 1429 O O . THR A 1 181 ? 15.497 4.913 -16.387 1.00 96.62 181 THR A O 1
ATOM 1432 N N . PRO A 1 182 ? 16.912 5.966 -17.782 1.00 95.38 182 PRO A N 1
ATOM 1433 C CA . PRO A 1 182 ? 16.363 7.302 -17.512 1.00 95.38 182 PRO A CA 1
ATOM 1434 C C . PRO A 1 182 ? 14.832 7.391 -17.625 1.00 95.38 182 PRO A C 1
ATOM 1436 O O . PRO A 1 182 ? 14.176 8.080 -16.846 1.00 95.38 182 PRO A O 1
ATOM 1439 N N . ALA A 1 183 ? 14.240 6.643 -18.565 1.00 90.56 183 ALA A N 1
ATOM 1440 C CA . ALA A 1 183 ? 12.790 6.594 -18.753 1.00 90.56 183 ALA A CA 1
ATOM 1441 C C . ALA A 1 183 ? 12.046 5.962 -17.560 1.00 90.56 183 ALA A C 1
ATOM 1443 O O . ALA A 1 183 ? 10.935 6.379 -17.232 1.00 90.56 183 ALA A O 1
ATOM 1444 N N . LEU A 1 184 ? 12.646 4.957 -16.915 1.00 96.75 184 LEU A N 1
ATOM 1445 C CA . LEU A 1 184 ? 12.064 4.239 -15.779 1.00 96.75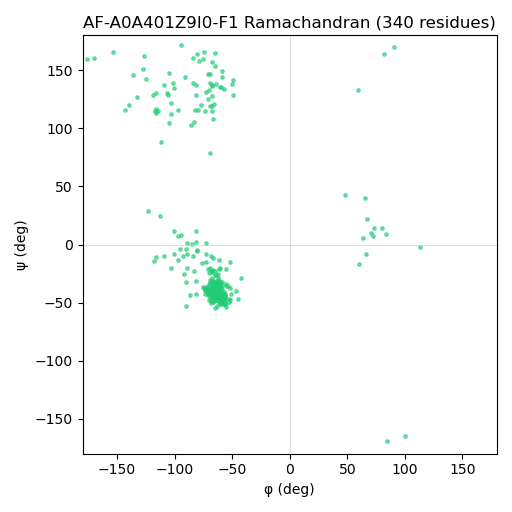 184 LEU A CA 1
ATOM 1446 C C . LEU A 1 184 ? 12.424 4.882 -14.437 1.00 96.75 184 LEU A C 1
ATOM 1448 O O . LEU A 1 184 ? 11.591 4.899 -13.534 1.00 96.75 184 LEU A O 1
ATOM 1452 N N . GLN A 1 185 ? 13.613 5.476 -14.330 1.00 98.31 185 GLN A N 1
ATOM 1453 C CA . GLN A 1 185 ? 14.076 6.207 -13.153 1.00 98.31 185 GLN A CA 1
ATOM 1454 C C . GLN A 1 185 ? 13.052 7.257 -12.704 1.00 98.31 185 GLN A C 1
ATOM 1456 O O . GLN A 1 185 ? 12.665 7.278 -11.536 1.00 98.31 185 GLN A O 1
ATOM 1461 N N . GLY A 1 186 ? 12.534 8.063 -13.639 1.00 97.62 186 GLY A N 1
ATOM 1462 C CA . GLY A 1 186 ? 11.518 9.073 -13.327 1.00 97.62 186 GLY A CA 1
ATOM 1463 C C . GLY A 1 186 ? 10.213 8.484 -12.771 1.00 97.62 186 GLY A C 1
ATOM 1464 O O . GLY A 1 186 ? 9.562 9.109 -11.937 1.00 97.62 186 GLY A O 1
ATOM 1465 N N . GLN A 1 187 ? 9.840 7.262 -13.173 1.00 98.00 187 GLN A N 1
ATOM 1466 C CA . GLN A 1 187 ? 8.649 6.577 -12.652 1.00 98.00 187 GLN A CA 1
ATOM 1467 C C . GLN A 1 187 ? 8.843 6.136 -11.197 1.00 98.00 187 GLN A C 1
ATOM 1469 O O . GLN A 1 187 ? 7.951 6.330 -10.371 1.00 98.00 187 GLN A O 1
ATOM 1474 N N . ILE A 1 188 ? 10.015 5.583 -10.877 1.00 98.56 188 ILE A N 1
ATOM 1475 C CA . ILE A 1 188 ? 10.356 5.126 -9.523 1.00 98.56 188 ILE A CA 1
ATOM 1476 C C . ILE A 1 188 ? 10.511 6.332 -8.579 1.00 98.56 188 ILE A C 1
ATOM 1478 O O . ILE A 1 188 ? 9.946 6.346 -7.487 1.00 98.56 188 ILE A O 1
ATOM 1482 N N . GLN A 1 189 ? 11.181 7.400 -9.026 1.00 98.19 189 GLN A N 1
ATOM 1483 C CA . GLN A 1 189 ? 11.326 8.647 -8.262 1.00 98.19 189 GLN A CA 1
ATOM 1484 C C . GLN A 1 189 ? 9.985 9.339 -7.997 1.00 98.19 189 GLN A C 1
ATOM 1486 O O . GLN A 1 189 ? 9.763 9.874 -6.907 1.00 98.19 189 GLN A O 1
ATOM 1491 N N . MET A 1 190 ? 9.068 9.313 -8.969 1.00 97.62 190 MET A N 1
ATOM 1492 C CA . MET A 1 190 ? 7.703 9.796 -8.775 1.00 97.62 190 MET A CA 1
ATOM 1493 C C . MET A 1 190 ? 7.001 9.016 -7.654 1.00 97.62 190 MET A C 1
ATOM 1495 O O . MET A 1 190 ? 6.409 9.647 -6.781 1.00 97.62 190 MET A O 1
ATOM 1499 N N . LEU A 1 191 ? 7.084 7.678 -7.642 1.00 97.94 191 LEU A N 1
ATOM 1500 C CA . LEU A 1 191 ? 6.503 6.856 -6.572 1.00 97.94 191 LEU A CA 1
ATOM 1501 C C . LEU A 1 191 ? 7.088 7.221 -5.202 1.00 97.94 191 LEU A C 1
ATOM 1503 O O . LEU A 1 191 ? 6.330 7.538 -4.290 1.00 97.94 191 LEU A O 1
ATOM 1507 N N . SER A 1 192 ? 8.418 7.260 -5.084 1.00 98.12 192 SER A N 1
ATOM 1508 C CA . SER A 1 192 ? 9.124 7.642 -3.850 1.00 98.12 192 SER A CA 1
ATOM 1509 C C . SER A 1 192 ? 8.703 9.032 -3.349 1.00 98.12 192 SER A C 1
ATOM 1511 O O . SER A 1 192 ? 8.389 9.221 -2.174 1.00 98.12 192 SER A O 1
ATOM 1513 N N . THR A 1 193 ? 8.564 10.003 -4.257 1.00 97.44 193 THR A N 1
ATOM 1514 C CA . THR A 1 193 ? 8.095 11.357 -3.920 1.00 97.44 193 THR A CA 1
ATOM 1515 C C . THR A 1 193 ? 6.658 11.352 -3.395 1.00 97.44 193 THR A C 1
ATOM 1517 O O . THR A 1 193 ? 6.362 12.026 -2.409 1.00 97.44 193 THR A O 1
ATOM 1520 N N . GLN A 1 194 ? 5.752 10.600 -4.028 1.00 96.19 194 GLN A N 1
ATOM 1521 C CA . GLN A 1 194 ? 4.358 10.512 -3.579 1.00 96.19 194 GLN A CA 1
ATOM 1522 C C . GLN A 1 194 ? 4.236 9.799 -2.229 1.00 96.19 194 GLN A C 1
ATOM 1524 O O . GLN A 1 194 ? 3.475 10.258 -1.377 1.00 96.19 194 GLN A O 1
ATOM 1529 N N . LEU A 1 195 ? 5.025 8.746 -1.995 1.00 96.56 195 LEU A N 1
ATOM 1530 C CA . LEU A 1 195 ? 5.106 8.088 -0.689 1.00 96.56 195 LEU A CA 1
ATOM 1531 C C . LEU A 1 195 ? 5.575 9.062 0.390 1.00 96.56 195 LEU A C 1
ATOM 1533 O O . LEU A 1 195 ? 4.914 9.182 1.416 1.00 96.56 195 LEU A O 1
ATOM 1537 N N . ARG A 1 196 ? 6.632 9.839 0.128 1.00 96.94 196 ARG A N 1
ATOM 1538 C CA . ARG A 1 196 ? 7.157 10.827 1.081 1.00 96.94 196 ARG A CA 1
ATOM 1539 C C . ARG A 1 196 ? 6.125 11.888 1.443 1.00 96.94 196 ARG A C 1
ATOM 1541 O O . ARG A 1 196 ? 5.982 12.247 2.608 1.00 96.94 196 ARG A O 1
ATOM 1548 N N . LEU A 1 197 ? 5.386 12.381 0.450 1.00 94.62 197 LEU A N 1
ATOM 1549 C CA . LEU A 1 197 ? 4.323 13.365 0.663 1.00 94.62 197 LEU A CA 1
ATOM 1550 C C . LEU A 1 197 ? 3.145 12.798 1.466 1.00 94.62 197 LEU A C 1
ATOM 1552 O O . LEU A 1 197 ? 2.473 13.552 2.172 1.00 94.62 197 LEU A O 1
ATOM 1556 N N . ALA A 1 198 ? 2.870 11.501 1.338 1.00 93.88 198 ALA A N 1
ATOM 1557 C CA . ALA A 1 198 ? 1.750 10.853 2.003 1.00 93.88 198 ALA A CA 1
ATOM 1558 C C . ALA A 1 198 ? 2.103 10.263 3.377 1.00 93.88 198 ALA A C 1
ATOM 1560 O O . ALA A 1 198 ? 1.213 10.176 4.221 1.00 93.88 198 ALA A O 1
ATOM 1561 N N . LEU A 1 199 ? 3.372 9.916 3.627 1.00 94.19 199 LEU A N 1
ATOM 1562 C CA . LEU A 1 199 ? 3.843 9.152 4.789 1.00 94.19 199 LEU A CA 1
ATOM 1563 C C . LEU A 1 199 ? 3.265 9.599 6.144 1.00 94.19 199 LEU A C 1
ATOM 1565 O O . LEU A 1 199 ? 2.796 8.725 6.880 1.00 94.19 199 LEU A O 1
ATOM 1569 N N . PRO A 1 200 ? 3.215 10.905 6.494 1.00 91.69 200 PRO A N 1
ATOM 1570 C CA . PRO A 1 200 ? 2.669 11.332 7.786 1.00 91.69 200 PRO A CA 1
ATOM 1571 C C . PRO A 1 200 ? 1.199 10.944 7.991 1.00 91.69 200 PRO A C 1
ATOM 1573 O O . PRO A 1 200 ? 0.708 10.934 9.112 1.00 91.69 200 PRO A O 1
ATOM 1576 N N . GLN A 1 201 ? 0.490 10.669 6.898 1.00 93.38 201 GLN A N 1
ATOM 1577 C CA . GLN A 1 201 ? -0.940 10.405 6.854 1.00 93.38 201 GLN A CA 1
ATOM 1578 C C . GLN A 1 201 ? -1.270 8.980 6.382 1.00 93.38 201 GLN A C 1
ATOM 1580 O O . GLN A 1 201 ? -2.428 8.585 6.481 1.00 93.38 201 GLN A O 1
ATOM 1585 N N . THR A 1 202 ? -0.299 8.214 5.867 1.00 92.25 202 THR A N 1
ATOM 1586 C CA . THR A 1 202 ? -0.515 6.874 5.284 1.00 92.25 202 THR A CA 1
ATOM 1587 C C . THR A 1 202 ? -0.912 5.837 6.331 1.00 92.25 202 THR A C 1
ATOM 1589 O O . THR A 1 202 ? -1.774 5.007 6.076 1.00 92.25 202 THR A O 1
ATOM 1592 N N . VAL A 1 203 ? -0.312 5.885 7.522 1.00 94.69 203 VAL A N 1
ATOM 1593 C CA . VAL A 1 203 ? -0.546 4.900 8.596 1.00 94.69 203 VAL A CA 1
ATOM 1594 C C . VAL A 1 203 ? -1.260 5.507 9.806 1.00 94.69 203 VAL A C 1
ATOM 1596 O O . VAL A 1 203 ? -1.163 4.994 10.913 1.00 94.69 203 VAL A O 1
ATOM 1599 N N . MET A 1 204 ? -2.010 6.598 9.611 1.00 93.44 204 MET A N 1
ATOM 1600 C CA . MET A 1 204 ? -2.716 7.282 10.706 1.00 93.44 204 MET A CA 1
ATOM 1601 C C . MET A 1 204 ? -3.720 6.382 11.437 1.00 93.44 204 MET A C 1
ATOM 1603 O O . MET A 1 204 ? -3.758 6.420 12.663 1.00 93.44 204 MET A O 1
ATOM 1607 N N . PHE A 1 205 ? -4.434 5.494 10.737 1.00 93.31 205 PHE A N 1
ATOM 1608 C CA . PHE A 1 205 ? -5.289 4.490 11.384 1.00 93.31 205 PHE A CA 1
ATOM 1609 C C . PHE A 1 205 ? -4.518 3.626 12.398 1.00 93.31 205 PHE A C 1
ATOM 1611 O O . PHE A 1 205 ? -5.072 3.233 13.418 1.00 93.31 205 PHE A O 1
ATOM 1618 N N . ALA A 1 206 ? -3.233 3.331 12.157 1.00 95.31 206 ALA A N 1
ATOM 1619 C CA . ALA A 1 206 ? -2.431 2.526 13.077 1.00 95.31 206 ALA A CA 1
ATOM 1620 C C . ALA A 1 206 ? -2.153 3.288 14.380 1.00 95.31 206 ALA A C 1
ATOM 1622 O O . ALA A 1 206 ? -2.155 2.689 15.452 1.00 95.31 206 ALA A O 1
ATOM 1623 N N . ARG A 1 207 ? -2.019 4.618 14.311 1.00 94.38 207 ARG A N 1
ATOM 1624 C CA . ARG A 1 207 ? -1.883 5.473 15.497 1.00 94.38 207 ARG A CA 1
ATOM 1625 C C . ARG A 1 207 ? -3.113 5.395 16.405 1.00 94.38 207 ARG A C 1
ATOM 1627 O O . ARG A 1 207 ? -2.971 5.399 17.623 1.00 94.38 207 ARG A O 1
ATOM 1634 N N . GLU A 1 208 ? -4.311 5.295 15.833 1.00 92.50 208 GLU A N 1
ATOM 1635 C CA . GLU A 1 208 ? -5.565 5.148 16.595 1.00 92.50 208 GLU A CA 1
ATOM 1636 C C . GLU A 1 208 ? -5.686 3.782 17.297 1.00 92.50 208 GLU A C 1
ATOM 1638 O O . GLU A 1 208 ? -6.453 3.616 18.257 1.00 92.50 208 GLU A O 1
ATOM 1643 N N . LEU A 1 209 ? -4.918 2.797 16.827 1.00 96.44 209 LEU A N 1
ATOM 1644 C CA . LEU A 1 209 ? -4.845 1.460 17.405 1.00 96.44 209 LEU A CA 1
ATOM 1645 C C . LEU A 1 209 ? -3.768 1.333 18.491 1.00 96.44 209 LEU A C 1
ATOM 1647 O O . LEU A 1 209 ? -3.884 0.441 19.328 1.00 96.44 209 LEU A O 1
ATOM 1651 N N . GLU A 1 210 ? -2.778 2.227 18.523 1.00 96.56 210 GLU A N 1
ATOM 1652 C CA . GLU A 1 210 ? -1.590 2.136 19.386 1.00 96.56 210 GLU A CA 1
ATOM 1653 C C . GLU A 1 210 ? -1.950 1.945 20.867 1.00 96.56 210 GLU A C 1
ATOM 1655 O O . GLU A 1 210 ? -1.486 1.009 21.511 1.00 96.56 210 GLU A O 1
ATOM 1660 N N . ALA A 1 211 ? -2.859 2.770 21.400 1.00 96.31 211 ALA A N 1
ATOM 1661 C CA . ALA A 1 211 ? -3.283 2.667 22.798 1.00 96.31 211 ALA A CA 1
ATOM 1662 C C . ALA A 1 211 ? -3.926 1.306 23.119 1.00 96.31 211 ALA A C 1
ATOM 1664 O O . ALA A 1 211 ? -3.728 0.761 24.202 1.00 96.31 211 ALA A O 1
ATOM 1665 N N . LYS A 1 212 ? -4.666 0.730 22.163 1.00 97.69 212 LYS A N 1
ATOM 1666 C CA . LYS A 1 212 ? -5.313 -0.579 22.322 1.00 97.69 212 LYS A CA 1
ATOM 1667 C C . LYS A 1 212 ? -4.300 -1.715 22.215 1.00 97.69 212 LYS A C 1
ATOM 1669 O O . LYS A 1 212 ? -4.417 -2.692 22.944 1.00 97.69 212 LYS A O 1
ATOM 1674 N N . HIS A 1 213 ? -3.295 -1.580 21.346 1.00 97.88 213 HIS A N 1
ATOM 1675 C CA . HIS A 1 213 ? -2.190 -2.540 21.252 1.00 97.88 213 HIS A CA 1
ATOM 1676 C C . HIS A 1 213 ? -1.368 -2.546 22.538 1.00 97.88 213 HIS A C 1
ATOM 1678 O O . HIS A 1 213 ? -1.137 -3.616 23.087 1.00 97.88 213 HIS A O 1
ATOM 1684 N N . LEU A 1 214 ? -0.986 -1.374 23.054 1.00 98.00 214 LEU A N 1
ATOM 1685 C CA . LEU A 1 214 ? -0.240 -1.253 24.309 1.00 98.00 214 LEU A CA 1
ATOM 1686 C C . LEU A 1 214 ? -1.014 -1.842 25.489 1.00 98.00 214 LEU A C 1
ATOM 1688 O O . LEU A 1 214 ? -0.445 -2.603 26.267 1.00 98.00 214 LEU A O 1
ATOM 1692 N N . HIS A 1 215 ? -2.311 -1.546 25.587 1.00 97.94 215 HIS A N 1
ATOM 1693 C CA . HIS A 1 215 ? -3.161 -2.129 26.618 1.00 97.94 215 HIS A CA 1
ATOM 1694 C C . HIS A 1 215 ? -3.221 -3.660 26.511 1.00 97.94 215 HIS A C 1
ATOM 1696 O O . HIS A 1 215 ? -2.952 -4.354 27.486 1.00 97.94 215 HIS A O 1
ATOM 1702 N N . ALA A 1 216 ? -3.478 -4.205 25.318 1.00 98.06 216 ALA A N 1
ATOM 1703 C CA . ALA A 1 216 ? -3.512 -5.652 25.117 1.00 98.06 216 ALA A CA 1
ATOM 1704 C C . ALA A 1 216 ? -2.156 -6.321 25.401 1.00 98.06 216 ALA A C 1
ATOM 1706 O O . ALA A 1 216 ? -2.120 -7.413 25.959 1.00 98.06 216 ALA A O 1
ATOM 1707 N N . LEU A 1 217 ? -1.038 -5.670 25.061 1.00 98.12 217 LEU A N 1
ATOM 1708 C CA . LEU A 1 217 ? 0.308 -6.162 25.371 1.00 98.12 217 LEU A CA 1
ATOM 1709 C C . LEU A 1 217 ? 0.565 -6.223 26.881 1.00 98.12 217 LEU A C 1
ATOM 1711 O O . LEU A 1 217 ? 1.207 -7.166 27.336 1.00 98.12 217 LEU A O 1
ATOM 1715 N N . GLN A 1 218 ? 0.065 -5.250 27.646 1.00 98.19 218 GLN A N 1
ATOM 1716 C CA . GLN A 1 218 ? 0.172 -5.236 29.107 1.00 98.19 218 GLN A CA 1
ATOM 1717 C C . GLN A 1 218 ? -0.689 -6.325 29.757 1.00 98.19 218 GLN A C 1
ATOM 1719 O O . GLN A 1 218 ? -0.223 -6.979 30.686 1.00 98.19 218 GLN A O 1
ATOM 1724 N N . SER A 1 219 ? -1.912 -6.537 29.264 1.00 98.25 219 SER A N 1
ATOM 1725 C CA . SER A 1 219 ? -2.853 -7.493 29.862 1.00 98.25 219 SER A CA 1
ATOM 1726 C C . SER A 1 219 ? -2.601 -8.946 29.444 1.00 98.25 219 SER A C 1
ATOM 1728 O O . SER A 1 219 ? -2.662 -9.846 30.275 1.00 98.25 219 SER A O 1
ATOM 1730 N N . LEU A 1 220 ? -2.317 -9.194 28.161 1.00 98.25 220 LEU A N 1
ATOM 1731 C CA . LEU A 1 220 ? -2.216 -10.547 27.593 1.00 98.25 220 LEU A CA 1
ATOM 1732 C C . LEU A 1 220 ? -0.770 -11.013 27.376 1.00 98.25 220 LEU A C 1
ATOM 1734 O O . LEU A 1 220 ? -0.518 -12.210 27.246 1.00 98.25 220 LEU A O 1
ATOM 1738 N N . GLY A 1 221 ? 0.184 -10.082 27.312 1.00 97.94 221 GLY A N 1
ATOM 1739 C CA . GLY A 1 221 ? 1.568 -10.363 26.938 1.00 97.94 221 GLY A CA 1
ATOM 1740 C C . GLY A 1 221 ? 1.795 -10.449 25.423 1.00 97.94 221 GLY A C 1
ATOM 1741 O O . GLY A 1 221 ? 0.873 -10.573 24.614 1.00 97.94 221 GLY A O 1
ATOM 1742 N N . CYS A 1 222 ? 3.068 -10.374 25.024 1.00 97.69 222 CYS A N 1
ATOM 1743 C CA . CYS A 1 222 ? 3.476 -10.293 23.617 1.00 97.69 222 CYS A CA 1
ATOM 1744 C C . CYS A 1 222 ? 3.050 -11.520 22.794 1.00 97.69 222 CYS A C 1
ATOM 1746 O O . CYS A 1 222 ? 2.497 -11.369 21.706 1.00 97.69 222 CYS A O 1
ATOM 1748 N N . GLU A 1 223 ? 3.260 -12.729 23.323 1.00 97.88 223 GLU A N 1
ATOM 1749 C CA . GLU A 1 223 ? 2.977 -13.981 22.606 1.00 97.88 223 GLU A CA 1
ATOM 1750 C C . GLU A 1 223 ? 1.483 -14.158 22.308 1.00 97.88 223 GLU A C 1
ATOM 1752 O O . GLU A 1 223 ? 1.110 -14.484 21.179 1.00 97.88 223 GLU A O 1
ATOM 1757 N N . ALA A 1 224 ? 0.619 -13.877 23.289 1.00 98.12 224 ALA A N 1
ATOM 1758 C CA . ALA A 1 224 ? -0.828 -13.950 23.116 1.00 98.12 224 ALA A CA 1
ATOM 1759 C C . ALA A 1 224 ? -1.307 -12.940 22.065 1.00 98.12 224 ALA A C 1
ATOM 1761 O O . ALA A 1 224 ? -2.027 -13.300 21.134 1.00 98.12 224 ALA A O 1
ATOM 1762 N N . VAL A 1 225 ? -0.844 -11.688 22.148 1.00 98.44 225 VAL A N 1
ATOM 1763 C CA . VAL A 1 225 ? -1.172 -10.647 21.163 1.00 98.44 225 VAL A CA 1
ATOM 1764 C C . VAL A 1 225 ? -0.692 -11.026 19.758 1.00 98.44 225 VAL A C 1
ATOM 1766 O O . VAL A 1 225 ? -1.421 -10.830 18.784 1.00 98.44 225 VAL A O 1
ATOM 1769 N N . ALA A 1 226 ? 0.501 -11.607 19.632 1.00 98.19 226 ALA A N 1
ATOM 1770 C CA . ALA A 1 226 ? 1.034 -12.064 18.354 1.00 98.19 226 ALA A CA 1
ATOM 1771 C C . ALA A 1 226 ? 0.209 -13.206 17.745 1.00 98.19 226 ALA A C 1
ATOM 1773 O O . ALA A 1 226 ? -0.061 -13.196 16.540 1.00 98.19 226 ALA A O 1
ATOM 1774 N N . LEU A 1 227 ? -0.239 -14.159 18.567 1.00 97.88 227 LEU A N 1
ATOM 1775 C CA . LEU A 1 227 ? -1.118 -15.244 18.137 1.00 97.88 227 LEU A CA 1
ATOM 1776 C C . LEU A 1 227 ? -2.481 -14.714 17.672 1.00 97.88 227 LEU A C 1
ATOM 1778 O O . LEU A 1 227 ? -2.951 -15.094 16.597 1.00 97.88 227 LEU A O 1
ATOM 1782 N N . LEU A 1 228 ? -3.084 -13.791 18.429 1.00 98.19 228 LEU A N 1
ATOM 1783 C CA . LEU A 1 228 ? -4.343 -13.130 18.066 1.00 98.19 228 LEU A CA 1
ATOM 1784 C C . LEU A 1 228 ? -4.221 -12.386 16.735 1.00 98.19 228 LEU A C 1
ATOM 1786 O O . LEU A 1 228 ? -5.067 -12.526 15.853 1.00 98.19 228 LEU A O 1
ATOM 1790 N N . ALA A 1 229 ? -3.135 -11.636 16.565 1.00 98.06 229 ALA A N 1
ATOM 1791 C CA . ALA A 1 229 ? -2.825 -10.916 15.341 1.00 98.06 229 ALA A CA 1
ATOM 1792 C C . ALA A 1 229 ? -2.657 -11.860 14.141 1.00 98.06 229 ALA A C 1
ATOM 1794 O O . ALA A 1 229 ? -3.189 -11.597 13.059 1.00 98.06 229 ALA A O 1
ATOM 1795 N N . TRP A 1 230 ? -1.954 -12.980 14.324 1.00 97.44 230 TRP A N 1
ATOM 1796 C CA . TRP A 1 230 ? -1.784 -13.997 13.288 1.00 97.44 230 TRP A CA 1
ATOM 1797 C C . TRP A 1 230 ? -3.130 -14.610 12.890 1.00 97.44 230 TRP A C 1
ATOM 1799 O O . TRP A 1 230 ? -3.442 -14.690 11.698 1.00 97.44 230 TRP A O 1
ATOM 1809 N N . ALA A 1 231 ? -3.946 -14.981 13.879 1.00 97.12 231 ALA A N 1
ATOM 1810 C CA . ALA A 1 231 ? -5.237 -15.611 13.650 1.00 97.12 231 ALA A CA 1
ATOM 1811 C C . ALA A 1 231 ? -6.209 -14.648 12.956 1.00 97.12 231 ALA A C 1
ATOM 1813 O O . ALA A 1 231 ? -6.820 -15.006 11.947 1.00 97.12 231 ALA A O 1
ATOM 1814 N N . TRP A 1 232 ? -6.274 -13.390 13.406 1.00 97.56 232 TRP A N 1
ATOM 1815 C CA . TRP A 1 232 ? -7.106 -12.365 12.777 1.00 97.56 232 TRP A CA 1
ATOM 1816 C C . TRP A 1 232 ? -6.701 -12.121 11.321 1.00 97.56 232 TRP A C 1
ATOM 1818 O O . TRP A 1 232 ? -7.572 -12.070 10.453 1.00 97.56 232 TRP A O 1
ATOM 1828 N N . ARG A 1 233 ? -5.398 -12.044 11.004 1.00 96.56 233 ARG A N 1
ATOM 1829 C CA . ARG A 1 233 ? -4.929 -11.881 9.611 1.00 96.56 233 ARG A CA 1
ATOM 1830 C C . ARG A 1 233 ? -5.34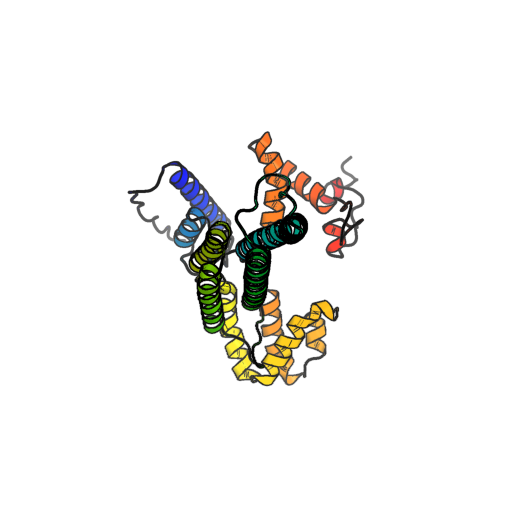6 -13.038 8.704 1.00 96.56 233 ARG A C 1
ATOM 1832 O O . ARG A 1 233 ? -5.572 -12.818 7.518 1.00 96.56 233 ARG A O 1
ATOM 1839 N N . ARG A 1 234 ? -5.438 -14.259 9.235 1.00 96.00 234 ARG A N 1
ATOM 1840 C CA . ARG A 1 234 ? -5.789 -15.459 8.459 1.00 96.00 234 ARG A CA 1
ATOM 1841 C C . ARG A 1 234 ? -7.278 -15.794 8.455 1.00 96.00 234 ARG A C 1
ATOM 1843 O O . ARG A 1 234 ? -7.682 -16.624 7.647 1.00 96.00 234 ARG A O 1
ATOM 1850 N N . ARG A 1 235 ? -8.097 -15.135 9.282 1.00 95.50 235 ARG A N 1
ATOM 1851 C CA . ARG A 1 235 ? -9.521 -15.468 9.472 1.00 95.50 235 ARG A CA 1
ATOM 1852 C C . ARG A 1 235 ? -10.311 -15.578 8.165 1.00 95.50 235 ARG A C 1
ATOM 1854 O O . ARG A 1 235 ? -11.024 -16.553 7.980 1.00 95.50 235 ARG A O 1
ATOM 1861 N N . ALA A 1 236 ? -10.096 -14.660 7.217 1.00 88.62 236 ALA A N 1
ATOM 1862 C CA . ALA A 1 236 ? -10.789 -14.678 5.928 1.00 88.62 236 ALA A CA 1
ATOM 1863 C C . ALA A 1 236 ? -10.450 -15.926 5.093 1.00 88.62 236 ALA A C 1
ATOM 1865 O O . ALA A 1 236 ? -11.344 -16.549 4.533 1.00 88.62 236 ALA A O 1
ATOM 1866 N N . GLY A 1 237 ? -9.175 -16.335 5.059 1.00 89.94 237 GLY A N 1
ATOM 1867 C CA . GLY A 1 237 ? -8.750 -17.563 4.375 1.00 89.94 237 GLY A CA 1
ATOM 1868 C C . GLY A 1 237 ? -9.203 -18.843 5.085 1.00 89.94 237 GLY A C 1
ATOM 1869 O O . GLY A 1 237 ? -9.290 -19.891 4.458 1.00 89.94 237 GLY A O 1
ATOM 1870 N N . LEU A 1 238 ? -9.515 -18.747 6.379 1.00 90.19 238 LEU A N 1
ATOM 1871 C CA . LEU A 1 238 ? -10.073 -19.833 7.185 1.00 90.19 238 LEU A CA 1
ATOM 1872 C C . LEU A 1 238 ? -11.612 -19.856 7.177 1.00 90.19 238 LEU A C 1
ATOM 1874 O O . LEU A 1 238 ? -12.198 -20.747 7.782 1.00 90.19 238 LEU A O 1
ATOM 1878 N N . GLY A 1 239 ? -12.272 -18.887 6.531 1.00 92.19 239 GLY A N 1
ATOM 1879 C CA . GLY A 1 239 ? -13.733 -18.756 6.558 1.00 92.19 239 GLY A CA 1
ATOM 1880 C C . GLY A 1 239 ? -14.303 -18.379 7.931 1.00 92.19 239 GLY A C 1
ATOM 1881 O O . GLY A 1 239 ? -15.470 -18.648 8.196 1.00 92.19 239 GLY A O 1
ATOM 1882 N N . LEU A 1 240 ? -13.492 -17.777 8.806 1.00 94.06 240 LEU A N 1
ATOM 1883 C CA . LEU A 1 240 ? -13.882 -17.385 10.159 1.00 94.06 240 LEU A CA 1
ATOM 1884 C C . LEU A 1 240 ? -14.187 -15.889 10.242 1.00 94.06 240 LEU A C 1
ATOM 1886 O O . LEU A 1 240 ? -13.440 -15.047 9.732 1.00 94.06 240 LEU A O 1
ATOM 1890 N N . THR A 1 241 ? -15.247 -15.552 10.970 1.00 94.56 241 THR A N 1
ATOM 1891 C CA . THR A 1 241 ? -15.488 -14.192 11.464 1.00 94.56 241 THR A CA 1
ATOM 1892 C C . THR A 1 241 ? -14.671 -13.922 12.730 1.00 94.56 241 THR A C 1
ATOM 1894 O O . THR A 1 241 ? -14.198 -14.847 13.393 1.00 94.56 241 THR A O 1
ATOM 1897 N N . SER A 1 242 ? -14.513 -12.653 13.111 1.00 94.50 242 SER A N 1
ATOM 1898 C CA . SER A 1 242 ? -13.852 -12.299 14.377 1.00 94.50 242 SER A CA 1
ATOM 1899 C C . SER A 1 242 ? -14.611 -12.822 15.601 1.00 94.50 242 SER A C 1
ATOM 1901 O O . SER A 1 242 ? -13.986 -13.195 16.588 1.00 94.50 242 SER A O 1
ATOM 1903 N N . THR A 1 243 ? -15.942 -12.920 15.524 1.00 95.50 243 THR A N 1
ATOM 1904 C CA . THR A 1 243 ? -16.776 -13.520 16.576 1.00 95.50 243 THR A CA 1
ATOM 1905 C C . THR A 1 243 ? -16.492 -15.013 16.729 1.00 95.50 243 THR A C 1
ATOM 1907 O O . THR A 1 243 ? -16.258 -15.473 17.839 1.00 95.50 243 THR A O 1
ATOM 1910 N N . GLN A 1 244 ? -16.412 -15.758 15.623 1.00 96.50 244 GLN A N 1
ATOM 1911 C CA . GLN A 1 244 ? -16.054 -17.183 15.656 1.00 96.50 244 GLN A CA 1
ATOM 1912 C C . GLN A 1 244 ? -14.617 -17.402 16.136 1.00 96.50 244 GLN A C 1
ATOM 1914 O O . GLN A 1 244 ? -14.337 -18.347 16.868 1.00 96.50 244 GLN A O 1
ATOM 1919 N N . LEU A 1 245 ? -13.694 -16.512 15.759 1.00 96.50 245 LEU A N 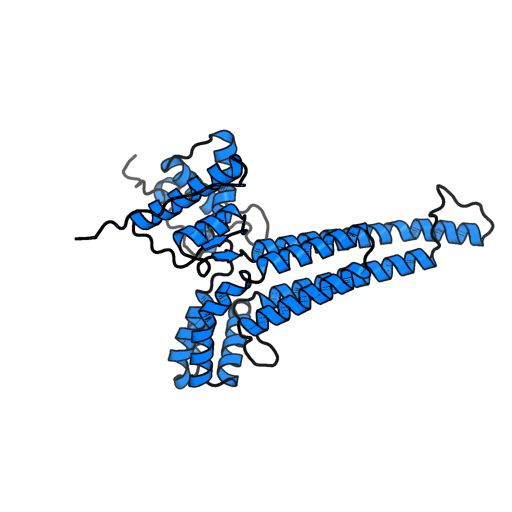1
ATOM 1920 C CA . LEU A 1 245 ? -12.335 -16.542 16.291 1.00 96.50 245 LEU A CA 1
ATOM 1921 C C . LEU A 1 245 ? -12.337 -16.376 17.820 1.00 96.50 245 LEU A C 1
ATOM 1923 O O . LEU A 1 245 ? -11.592 -17.074 18.503 1.00 96.50 245 LEU A O 1
ATOM 1927 N N . LEU A 1 246 ? -13.192 -15.497 18.354 1.00 97.00 246 LEU A N 1
ATOM 1928 C CA . LEU A 1 246 ? -13.303 -15.229 19.788 1.00 97.00 246 LEU A CA 1
ATOM 1929 C C . LEU A 1 246 ? -13.774 -16.435 20.609 1.00 97.00 246 LEU A C 1
ATOM 1931 O O . LEU A 1 246 ? -13.304 -16.634 21.729 1.00 97.00 246 LEU A O 1
ATOM 1935 N N . GLU A 1 247 ? -14.653 -17.267 20.055 1.00 96.56 247 GLU A N 1
ATOM 1936 C CA . GLU A 1 247 ? -15.142 -18.485 20.714 1.00 96.56 247 GLU A CA 1
ATOM 1937 C C . GLU A 1 247 ? -14.006 -19.480 21.011 1.00 96.56 247 GLU A C 1
ATOM 1939 O O . GLU A 1 247 ? -14.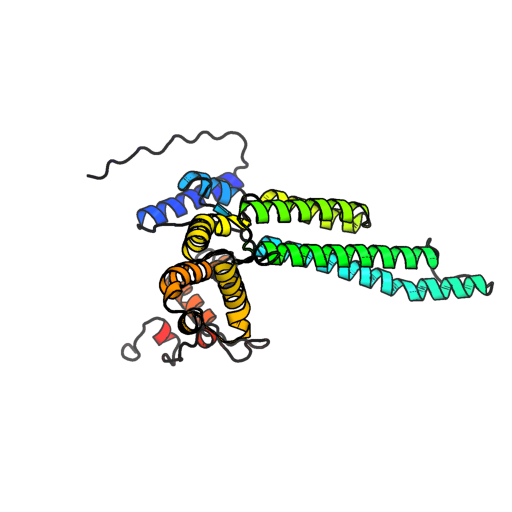001 -20.126 22.063 1.00 96.56 247 GLU A O 1
ATOM 1944 N N . GLY A 1 248 ? -13.007 -19.549 20.123 1.00 95.12 248 GLY A N 1
ATOM 1945 C CA . GLY A 1 248 ? -11.830 -20.412 20.260 1.00 95.12 248 GLY A CA 1
ATOM 1946 C C . GLY A 1 248 ? -10.729 -19.869 21.178 1.00 95.12 248 GLY A C 1
ATOM 1947 O O . GLY A 1 248 ? -9.748 -20.568 21.430 1.00 95.12 248 GLY A O 1
ATOM 1948 N N . ILE A 1 249 ? -10.859 -18.638 21.681 1.00 96.94 249 ILE A N 1
ATOM 1949 C CA . ILE A 1 249 ? -9.860 -18.003 22.550 1.00 96.94 249 ILE A CA 1
ATOM 1950 C C . ILE A 1 249 ? -10.074 -18.451 24.012 1.00 96.94 249 ILE A C 1
ATOM 1952 O O . ILE A 1 249 ? -11.228 -18.522 24.461 1.00 96.94 249 ILE A O 1
ATOM 1956 N N . PRO A 1 250 ? -8.996 -18.736 24.783 1.00 97.69 250 PRO A N 1
ATOM 1957 C CA . PRO A 1 250 ? -9.088 -19.045 26.212 1.00 97.69 250 PRO A CA 1
ATOM 1958 C C . PRO A 1 250 ? -9.917 -18.010 26.972 1.00 97.69 250 PRO A C 1
ATOM 1960 O O . PRO A 1 250 ? -9.770 -16.811 26.744 1.00 97.69 250 PRO A O 1
ATOM 1963 N N . SER A 1 251 ? -10.773 -18.454 27.896 1.00 97.31 251 SER A N 1
ATOM 1964 C CA . SER A 1 251 ? -11.723 -17.569 28.584 1.00 97.31 251 SER A CA 1
ATOM 1965 C C . SER A 1 251 ? -11.051 -16.389 29.280 1.00 97.31 251 SER A C 1
ATOM 1967 O O . SER A 1 251 ? -11.599 -15.294 29.238 1.00 97.31 251 SER A O 1
ATOM 1969 N N . GLN A 1 252 ? -9.851 -16.586 29.840 1.00 97.69 252 GLN A N 1
ATOM 1970 C CA . GLN A 1 252 ? -9.088 -15.520 30.495 1.00 97.69 252 GLN A CA 1
ATOM 1971 C C . GLN A 1 252 ? -8.558 -14.427 29.549 1.00 97.69 252 GLN A C 1
ATOM 1973 O O . GLN A 1 252 ? -8.028 -13.440 30.032 1.00 97.69 252 GLN A O 1
ATOM 1978 N N . TRP A 1 253 ? -8.636 -14.610 28.226 1.00 98.12 253 TRP A N 1
ATOM 1979 C CA . TRP A 1 253 ? -8.183 -13.625 27.232 1.00 98.12 253 TRP A CA 1
ATOM 1980 C C . TRP A 1 253 ? -9.336 -12.966 26.476 1.00 98.12 253 TRP A C 1
ATOM 1982 O O . TRP A 1 253 ? -9.105 -12.059 25.679 1.00 98.12 253 TRP A O 1
ATOM 1992 N N . ARG A 1 254 ? -10.571 -13.465 26.625 1.00 97.94 254 ARG A N 1
ATOM 1993 C CA . ARG A 1 254 ? -11.671 -13.114 25.714 1.00 97.94 254 ARG A CA 1
ATOM 1994 C C . ARG A 1 254 ? -12.060 -11.647 25.784 1.00 97.94 254 ARG A C 1
ATOM 1996 O O . ARG A 1 254 ? -12.404 -11.090 24.749 1.00 97.94 254 ARG A O 1
ATOM 2003 N N . GLU A 1 255 ? -12.031 -11.026 26.956 1.00 97.94 255 GLU A N 1
ATOM 2004 C CA . GLU A 1 255 ? -12.439 -9.626 27.088 1.00 97.94 255 GLU A CA 1
ATOM 2005 C C . GLU A 1 255 ? -11.490 -8.707 26.308 1.00 97.94 255 GLU A C 1
ATOM 2007 O O . GLU A 1 255 ? -11.912 -7.996 25.391 1.00 97.94 255 GLU A O 1
ATOM 2012 N N . GLU A 1 256 ? -10.191 -8.799 26.581 1.00 98.31 256 GLU A N 1
ATOM 2013 C CA . GLU A 1 256 ? -9.167 -8.006 25.910 1.00 98.31 256 GLU A CA 1
ATOM 2014 C C . GLU A 1 256 ? -9.038 -8.377 24.431 1.00 98.31 256 GLU A C 1
ATOM 2016 O O . GLU A 1 256 ? -8.888 -7.494 23.582 1.00 98.31 256 GLU A O 1
ATOM 2021 N N . ALA A 1 257 ? -9.146 -9.666 24.093 1.00 98.25 257 ALA A N 1
ATOM 2022 C CA . ALA A 1 257 ? -9.161 -10.104 22.705 1.00 98.25 257 ALA A CA 1
ATOM 2023 C C . ALA A 1 257 ? -10.356 -9.516 21.949 1.00 98.25 257 ALA A C 1
ATOM 2025 O O . ALA A 1 257 ? -10.175 -9.018 20.843 1.00 98.25 257 ALA A O 1
ATOM 2026 N N . ASN A 1 258 ? -11.558 -9.506 22.530 1.00 98.31 258 ASN A N 1
ATOM 2027 C CA . ASN A 1 258 ? -12.737 -8.920 21.896 1.00 98.31 258 ASN A CA 1
ATOM 2028 C C . ASN A 1 258 ? -12.526 -7.432 21.584 1.00 98.31 258 ASN A C 1
ATOM 2030 O O . ASN A 1 258 ? -12.765 -7.000 20.457 1.00 98.31 258 ASN A O 1
ATOM 2034 N N . LEU A 1 259 ? -12.011 -6.660 22.548 1.00 98.19 259 LEU A N 1
ATOM 2035 C CA . LEU A 1 259 ? -11.702 -5.240 22.353 1.00 98.19 259 LEU A CA 1
ATOM 2036 C C . LEU A 1 259 ? -10.674 -5.024 21.233 1.00 98.19 259 LEU A C 1
ATOM 2038 O O . LEU A 1 259 ? -10.832 -4.124 20.403 1.00 98.19 259 LEU A O 1
ATOM 2042 N N . LEU A 1 260 ? -9.633 -5.858 21.189 1.00 98.31 260 LEU A N 1
ATOM 2043 C CA . LEU A 1 260 ? -8.570 -5.770 20.194 1.00 98.31 260 LEU A CA 1
ATOM 2044 C C . LEU A 1 260 ? -9.052 -6.162 18.786 1.00 98.31 260 LEU A C 1
ATOM 2046 O O . LEU A 1 260 ? -8.810 -5.422 17.832 1.00 98.31 260 LEU A O 1
ATOM 2050 N N . LEU A 1 261 ? -9.766 -7.285 18.655 1.00 98.19 261 LEU A N 1
ATOM 2051 C CA . LEU A 1 261 ? -10.321 -7.760 17.384 1.00 98.19 261 LEU A CA 1
ATOM 2052 C C . LEU A 1 261 ? -11.350 -6.767 16.830 1.00 98.19 261 LEU A C 1
ATOM 2054 O O . LEU A 1 261 ? -11.284 -6.417 15.651 1.00 98.19 261 LEU A O 1
ATOM 2058 N N . ALA A 1 262 ? -12.240 -6.246 17.682 1.00 97.50 262 ALA A N 1
ATOM 2059 C CA . ALA A 1 262 ? -13.213 -5.228 17.294 1.00 97.50 262 ALA A CA 1
ATOM 2060 C C . ALA A 1 262 ? -12.526 -3.949 16.798 1.00 97.50 262 ALA A C 1
ATOM 2062 O O . ALA A 1 262 ? -12.952 -3.361 15.804 1.00 97.50 262 ALA A O 1
ATOM 2063 N N . ALA A 1 263 ? -11.436 -3.529 17.445 1.00 97.31 263 ALA A N 1
ATOM 2064 C CA . ALA A 1 263 ? -10.666 -2.377 16.995 1.00 97.31 263 ALA A CA 1
ATOM 2065 C C . ALA A 1 263 ? -10.009 -2.604 15.628 1.00 97.31 263 ALA A C 1
ATOM 2067 O O . ALA A 1 263 ? -10.005 -1.695 14.799 1.00 97.31 263 ALA A O 1
ATOM 2068 N N . TRP A 1 264 ? -9.479 -3.801 15.368 1.00 97.50 264 TRP A N 1
ATOM 2069 C CA . TRP A 1 264 ? -8.930 -4.139 14.055 1.00 97.50 264 TRP A CA 1
ATOM 2070 C C . TRP A 1 264 ? -10.009 -4.204 12.970 1.00 97.50 264 TRP A C 1
ATOM 2072 O O . TRP A 1 264 ? -9.777 -3.729 11.861 1.00 97.50 264 TRP A O 1
ATOM 2082 N N . ASP A 1 265 ? -11.198 -4.728 13.272 1.00 94.88 265 ASP A N 1
ATOM 2083 C CA . ASP A 1 265 ? -12.316 -4.750 12.320 1.00 94.88 265 ASP A CA 1
ATOM 2084 C C . ASP A 1 265 ? -12.855 -3.348 12.004 1.00 94.88 265 ASP A C 1
ATOM 2086 O O . ASP A 1 265 ? -13.305 -3.095 10.887 1.00 94.88 265 ASP A O 1
ATOM 2090 N N . GLN A 1 266 ? -12.781 -2.423 12.963 1.00 92.81 266 GLN A N 1
ATOM 2091 C CA . GLN A 1 266 ? -13.207 -1.031 12.792 1.00 92.81 266 GLN A CA 1
ATOM 2092 C C . GLN A 1 266 ? -12.136 -0.132 12.156 1.00 92.81 266 GLN A C 1
ATOM 2094 O O . GLN A 1 266 ? -12.436 1.008 11.799 1.00 92.81 266 GLN A O 1
ATOM 2099 N N . ALA A 1 267 ? -10.895 -0.604 12.010 1.00 92.88 267 ALA A N 1
ATOM 2100 C CA . ALA A 1 267 ? -9.805 0.196 11.464 1.00 92.88 267 ALA A CA 1
ATOM 2101 C C . ALA A 1 267 ? -10.031 0.513 9.975 1.00 92.88 267 ALA A C 1
ATOM 2103 O O . ALA A 1 267 ? -10.077 -0.374 9.119 1.00 92.88 267 ALA A O 1
ATOM 2104 N N . VAL A 1 268 ? -10.121 1.802 9.641 1.00 89.06 268 VAL A N 1
ATOM 2105 C CA . VAL A 1 268 ? -10.395 2.265 8.275 1.00 89.06 268 VAL A CA 1
ATOM 2106 C C . VAL A 1 268 ? -9.092 2.624 7.556 1.00 89.06 268 VAL A C 1
ATOM 2108 O O . VAL A 1 268 ? -8.423 3.588 7.904 1.00 89.06 268 VAL A O 1
ATOM 2111 N N . ARG A 1 269 ? -8.753 1.889 6.490 1.00 88.25 269 ARG A N 1
ATOM 2112 C CA . ARG A 1 269 ? -7.577 2.140 5.616 1.00 88.25 269 ARG A CA 1
ATOM 2113 C C . ARG A 1 269 ? -7.883 2.956 4.350 1.00 88.25 269 ARG A C 1
ATOM 2115 O O . ARG A 1 269 ? -7.010 3.203 3.527 1.00 88.25 269 ARG A O 1
ATOM 2122 N N . ALA A 1 270 ? -9.157 3.263 4.156 1.00 73.62 270 ALA A N 1
ATOM 2123 C CA . ALA A 1 270 ? -9.799 3.135 2.859 1.00 73.62 270 ALA A CA 1
ATOM 2124 C C . ALA A 1 270 ? -9.835 4.393 1.980 1.00 73.62 270 ALA A C 1
ATOM 2126 O O . ALA A 1 270 ? -9.718 5.509 2.469 1.00 73.62 270 ALA A O 1
ATOM 2127 N N . SER A 1 271 ? -10.270 4.176 0.738 1.00 56.25 271 SER A N 1
ATOM 2128 C CA . SER A 1 271 ? -11.448 4.789 0.124 1.00 56.25 271 SER A CA 1
ATOM 2129 C C . SER A 1 271 ? -12.483 3.672 -0.085 1.00 56.25 271 SER A C 1
ATOM 2131 O O . SER A 1 271 ? -12.338 2.764 -0.888 1.00 56.25 271 SER A O 1
ATOM 2133 N N . SER A 1 272 ? -13.320 3.414 0.910 1.00 57.84 272 SER A N 1
ATOM 2134 C CA . SER A 1 272 ? -14.667 3.929 1.125 1.00 57.84 272 SER A CA 1
ATOM 2135 C C . SER A 1 272 ? -15.653 3.611 -0.009 1.00 57.84 272 SER A C 1
ATOM 2137 O O . SER A 1 272 ? -15.423 3.879 -1.186 1.00 57.84 272 SER A O 1
ATOM 2139 N N . VAL A 1 273 ? -16.830 3.138 0.404 1.00 57.31 273 VAL A N 1
ATOM 2140 C CA . VAL A 1 273 ? -18.084 3.091 -0.365 1.00 57.31 273 VAL A CA 1
ATOM 2141 C C . VAL A 1 273 ? -18.324 4.386 -1.169 1.00 57.31 273 VAL A C 1
ATOM 2143 O O . VAL A 1 273 ? -18.893 4.328 -2.257 1.00 57.31 273 VAL A O 1
ATOM 2146 N N . VAL A 1 274 ? -17.824 5.538 -0.699 1.00 60.12 274 VAL A N 1
ATOM 2147 C CA . VAL A 1 274 ? -17.975 6.857 -1.338 1.00 60.12 274 VAL A CA 1
ATOM 2148 C C . VAL A 1 274 ? -17.280 6.950 -2.699 1.00 60.12 274 VAL A C 1
ATOM 2150 O O . VAL A 1 274 ? -17.802 7.617 -3.588 1.00 60.12 274 VAL A O 1
ATOM 2153 N N . GLU A 1 275 ? -16.152 6.271 -2.928 1.00 63.75 275 GLU A N 1
ATOM 2154 C CA . GLU A 1 275 ? -15.526 6.276 -4.260 1.00 63.75 275 GLU A CA 1
ATOM 2155 C C . GLU A 1 275 ? -16.322 5.484 -5.281 1.00 63.75 275 GLU A C 1
ATOM 2157 O O . GLU A 1 275 ? -16.511 5.944 -6.411 1.00 63.75 275 GLU A O 1
ATOM 2162 N N . ASN A 1 276 ? -16.861 4.340 -4.859 1.00 68.44 276 ASN A N 1
ATOM 2163 C CA . ASN A 1 276 ? -17.785 3.575 -5.679 1.00 68.44 276 ASN A CA 1
ATOM 2164 C C . ASN A 1 276 ? -19.007 4.446 -6.023 1.00 68.44 276 ASN A C 1
ATOM 2166 O O . ASN A 1 276 ? -19.341 4.608 -7.195 1.00 68.44 276 ASN A O 1
ATOM 2170 N N . TRP A 1 277 ? -19.567 5.154 -5.036 1.00 72.56 277 TRP A N 1
ATOM 2171 C CA . TRP A 1 277 ? -20.626 6.146 -5.251 1.00 72.56 277 TRP A CA 1
ATOM 2172 C C . TRP A 1 277 ? -20.254 7.272 -6.207 1.00 72.56 277 TRP A C 1
ATOM 2174 O O . TRP A 1 277 ? -21.007 7.570 -7.131 1.00 72.56 277 TRP A O 1
ATOM 2184 N N . HIS A 1 278 ? -19.083 7.880 -6.048 1.00 75.06 278 HIS A N 1
ATOM 2185 C CA . HIS A 1 278 ? -18.615 8.914 -6.962 1.00 75.06 278 HIS A CA 1
ATOM 2186 C C . HIS A 1 278 ? -18.441 8.380 -8.384 1.00 75.06 278 HIS A C 1
ATOM 2188 O O . HIS A 1 278 ? -18.725 9.109 -9.332 1.00 75.06 278 HIS A O 1
ATOM 2194 N N . SER A 1 279 ? -18.013 7.129 -8.561 1.00 77.31 279 SER A N 1
ATOM 2195 C CA . SER A 1 279 ? -17.900 6.511 -9.885 1.00 77.31 279 SER A CA 1
ATOM 2196 C C . SER A 1 279 ? -19.263 6.314 -10.560 1.00 77.31 279 SER A C 1
ATOM 2198 O O . SER A 1 279 ? -19.373 6.513 -11.768 1.00 77.31 279 SER A O 1
ATOM 2200 N N . ILE A 1 280 ? -20.309 6.028 -9.777 1.00 81.75 280 ILE A N 1
ATOM 2201 C CA . ILE A 1 280 ? -21.696 5.885 -10.249 1.00 81.75 280 ILE A CA 1
ATOM 2202 C C . ILE A 1 280 ? -22.293 7.250 -10.597 1.00 81.75 280 ILE A C 1
ATOM 2204 O O . ILE A 1 280 ? -22.958 7.410 -11.619 1.00 81.75 280 ILE A O 1
ATOM 2208 N N . VAL A 1 281 ? -22.047 8.256 -9.756 1.00 85.44 281 VAL A N 1
ATOM 2209 C CA . VAL A 1 281 ? -22.677 9.577 -9.865 1.00 85.44 281 VAL A CA 1
ATOM 2210 C C . VAL A 1 281 ? -21.985 10.468 -10.906 1.00 85.44 281 VAL A C 1
ATOM 2212 O O . VAL A 1 281 ? -22.638 11.282 -11.562 1.00 85.44 281 VAL A O 1
ATOM 2215 N N . ARG A 1 282 ? -20.668 10.328 -11.108 1.00 86.25 282 ARG A N 1
ATOM 2216 C CA . ARG A 1 282 ? -19.880 11.213 -11.987 1.00 86.25 282 ARG A CA 1
ATOM 2217 C C . ARG A 1 282 ? -20.352 11.219 -13.450 1.00 86.25 282 ARG A C 1
ATOM 2219 O O . ARG A 1 282 ? -20.442 12.322 -13.991 1.00 86.25 282 ARG A O 1
ATOM 2226 N N . PRO A 1 283 ? -20.683 10.082 -14.099 1.00 86.25 283 PRO A N 1
ATOM 2227 C CA . PRO A 1 283 ? -21.248 10.088 -15.449 1.00 86.25 283 PRO A CA 1
ATOM 2228 C C . PRO A 1 283 ? -22.536 10.911 -15.547 1.00 86.25 283 PRO A C 1
ATOM 2230 O O . PRO A 1 283 ? -22.684 11.706 -16.470 1.00 86.25 283 PRO A O 1
ATOM 2233 N N . HIS A 1 284 ? -23.428 10.791 -14.558 1.00 86.00 284 HIS A N 1
ATOM 2234 C CA . HIS A 1 284 ? -24.660 11.576 -14.523 1.00 86.00 284 HIS A CA 1
ATOM 2235 C C . HIS A 1 284 ? -24.368 13.072 -14.353 1.00 86.00 284 HIS A C 1
ATOM 2237 O O . HIS A 1 284 ? -24.848 13.890 -15.136 1.00 86.00 284 HIS A O 1
ATOM 2243 N N . LEU A 1 285 ? -23.521 13.441 -13.386 1.00 86.06 285 LEU A N 1
ATOM 2244 C CA . LEU A 1 285 ? -23.158 14.842 -13.145 1.00 86.06 285 LEU A CA 1
ATOM 2245 C C . LEU A 1 285 ? -22.402 15.486 -14.315 1.00 86.06 285 LEU A C 1
ATOM 2247 O O . LEU A 1 285 ? -22.468 16.704 -14.481 1.00 86.06 285 LEU A O 1
ATOM 2251 N N . ALA A 1 286 ? -21.695 14.703 -15.135 1.00 88.19 286 ALA A N 1
ATOM 2252 C CA . ALA A 1 286 ? -21.044 15.208 -16.341 1.00 88.19 286 ALA A CA 1
ATOM 2253 C C . ALA A 1 286 ? -22.062 15.718 -17.375 1.00 88.19 286 ALA A C 1
ATOM 2255 O O . ALA A 1 286 ? -21.793 16.719 -18.042 1.00 88.19 286 ALA A O 1
ATOM 2256 N N . VAL A 1 287 ? -23.224 15.062 -17.463 1.00 91.12 287 VAL A N 1
ATOM 2257 C CA . VAL A 1 287 ? -24.300 15.387 -18.409 1.00 91.12 287 VAL A CA 1
ATOM 2258 C C . VAL A 1 287 ? -25.282 16.396 -17.813 1.00 91.12 287 VAL A C 1
ATOM 2260 O O . VAL A 1 287 ? -25.528 17.440 -18.408 1.00 91.12 287 VAL A O 1
ATOM 2263 N N . HIS A 1 288 ? -25.816 16.119 -16.621 1.00 87.19 288 HIS A N 1
ATOM 2264 C CA . HIS A 1 288 ? -26.969 16.840 -16.070 1.00 87.19 288 HIS A CA 1
ATOM 2265 C C . HIS A 1 288 ? -26.604 17.967 -15.102 1.00 87.19 288 HIS A C 1
ATOM 2267 O O . HIS A 1 288 ? -27.453 18.801 -14.801 1.00 87.19 288 HIS A O 1
ATOM 2273 N N . ARG A 1 289 ? -25.347 18.033 -14.635 1.00 88.62 289 ARG A N 1
ATOM 2274 C CA . ARG A 1 289 ? -24.797 19.048 -13.704 1.00 88.62 289 ARG A CA 1
ATOM 2275 C C . ARG A 1 289 ? -25.466 19.146 -12.325 1.00 88.62 289 ARG A C 1
ATOM 2277 O O . ARG A 1 289 ? -24.852 19.700 -11.419 1.00 88.62 289 ARG A O 1
ATOM 2284 N N . THR A 1 290 ? -26.659 18.594 -12.147 1.00 89.00 290 THR A N 1
ATOM 2285 C CA . THR A 1 290 ? -27.406 18.499 -10.891 1.00 89.00 290 THR A CA 1
ATOM 2286 C C . THR A 1 290 ? -27.811 17.048 -10.637 1.00 89.00 290 THR A C 1
ATOM 2288 O O . THR A 1 290 ? -27.758 16.211 -11.536 1.00 89.00 290 THR A O 1
ATOM 2291 N N . LEU A 1 291 ? -28.171 16.734 -9.392 1.00 87.06 291 LEU A N 1
ATOM 2292 C CA . LEU A 1 291 ? -28.655 15.417 -8.990 1.00 87.06 291 LEU A CA 1
ATOM 2293 C C . LEU A 1 291 ? -29.749 15.612 -7.938 1.00 87.06 291 LEU A C 1
ATOM 2295 O O . LEU A 1 291 ? -29.477 16.152 -6.868 1.00 87.06 291 LEU A O 1
ATOM 2299 N N . SER A 1 292 ? -30.984 15.211 -8.244 1.00 90.38 292 SER A N 1
ATOM 2300 C CA . SER A 1 292 ? -32.078 15.249 -7.269 1.00 90.38 292 SER A CA 1
ATOM 2301 C C . SER A 1 292 ? -31.995 14.058 -6.311 1.00 90.38 292 SER A C 1
ATOM 2303 O O . SER A 1 292 ? -31.429 13.018 -6.651 1.00 90.38 292 SER A O 1
ATOM 2305 N N . ALA A 1 293 ? -32.607 14.175 -5.129 1.00 83.12 293 ALA A N 1
ATOM 2306 C CA . ALA A 1 293 ? -32.673 13.076 -4.161 1.00 83.12 293 ALA A CA 1
ATOM 2307 C C . ALA A 1 293 ? -33.339 11.817 -4.752 1.00 83.12 293 ALA A C 1
ATOM 2309 O O . ALA A 1 293 ? -32.824 10.714 -4.588 1.00 83.12 293 ALA A O 1
ATOM 2310 N N . GLY A 1 294 ? -34.429 11.983 -5.514 1.00 88.25 294 GLY A N 1
ATOM 2311 C CA . GLY A 1 294 ? -35.099 10.869 -6.193 1.00 88.25 294 GLY A CA 1
ATOM 2312 C C . GLY A 1 294 ? -34.206 10.182 -7.231 1.00 88.25 294 GLY A C 1
ATOM 2313 O O . GLY A 1 294 ? -34.178 8.957 -7.308 1.00 88.25 294 GLY A O 1
ATOM 2314 N N . PHE A 1 295 ? -33.408 10.946 -7.984 1.00 88.62 295 PHE A N 1
ATOM 2315 C CA . PHE A 1 295 ? -32.478 10.355 -8.947 1.00 88.62 295 PHE A CA 1
ATOM 2316 C C . PHE A 1 295 ? -31.287 9.677 -8.262 1.00 88.62 295 PHE A C 1
ATOM 2318 O O . PHE A 1 295 ? -30.850 8.617 -8.701 1.00 88.62 295 PHE A O 1
ATOM 2325 N N . LEU A 1 296 ? -30.788 10.236 -7.156 1.00 85.12 296 LEU A N 1
ATOM 2326 C CA . LEU A 1 296 ? -29.776 9.575 -6.333 1.00 85.12 296 LEU A CA 1
ATOM 2327 C C . LEU A 1 296 ? -30.293 8.231 -5.796 1.00 85.12 296 LEU A C 1
ATOM 2329 O O . LEU A 1 296 ? -29.567 7.242 -5.860 1.00 85.12 296 LEU A O 1
ATOM 2333 N N . ALA A 1 297 ? -31.547 8.174 -5.338 1.00 85.44 297 ALA A N 1
ATOM 2334 C CA . ALA A 1 297 ? -32.183 6.935 -4.900 1.00 85.44 297 ALA A CA 1
ATOM 2335 C C . ALA A 1 297 ? -32.314 5.916 -6.050 1.00 85.44 297 ALA A C 1
ATOM 2337 O O . ALA A 1 297 ? -32.003 4.740 -5.875 1.00 85.44 297 ALA A O 1
ATOM 2338 N N . LEU A 1 298 ? -32.677 6.361 -7.258 1.00 89.88 298 LEU A N 1
ATOM 2339 C CA . LEU A 1 298 ? -32.706 5.496 -8.445 1.00 89.88 298 LEU A CA 1
ATOM 2340 C C . LEU A 1 298 ? -31.317 4.959 -8.815 1.00 89.88 298 LEU A C 1
ATOM 2342 O O . LEU A 1 298 ? -31.181 3.769 -9.096 1.00 89.88 298 LEU A O 1
ATOM 2346 N N . LEU A 1 299 ? -30.277 5.800 -8.776 1.00 88.75 299 LEU A N 1
ATOM 2347 C CA . LEU A 1 299 ? -28.892 5.370 -8.995 1.00 88.75 299 LEU A CA 1
ATOM 2348 C C . LEU A 1 299 ? -28.442 4.357 -7.933 1.00 88.75 299 LEU A C 1
ATOM 2350 O O . LEU A 1 299 ? -27.782 3.378 -8.278 1.00 88.75 299 LEU A O 1
ATOM 2354 N N . ALA A 1 300 ? -28.838 4.560 -6.671 1.00 85.50 300 ALA A N 1
ATOM 2355 C CA . ALA A 1 300 ? -28.598 3.626 -5.571 1.00 85.50 300 ALA A CA 1
ATOM 2356 C C . ALA A 1 300 ? -29.145 2.238 -5.891 1.00 85.50 300 ALA A C 1
ATOM 2358 O O . ALA A 1 300 ? -28.435 1.234 -5.829 1.00 85.50 300 ALA A O 1
ATOM 2359 N N . VAL A 1 301 ? -30.429 2.199 -6.246 1.00 89.00 301 VAL A N 1
ATOM 2360 C CA . VAL A 1 301 ? -31.155 0.965 -6.514 1.00 89.00 301 VAL A CA 1
ATOM 2361 C C . VAL A 1 301 ? -30.595 0.290 -7.757 1.00 89.00 301 VAL A C 1
ATOM 2363 O O . VAL A 1 301 ? -30.266 -0.894 -7.693 1.00 89.00 301 VAL A O 1
ATOM 2366 N N . GLY A 1 302 ? -30.392 1.037 -8.843 1.00 89.62 302 GLY A N 1
ATOM 2367 C CA . GLY A 1 302 ? -29.801 0.520 -10.074 1.00 89.62 302 GLY A CA 1
ATOM 2368 C C . GLY A 1 302 ? -28.416 -0.085 -9.852 1.00 89.62 302 GLY A C 1
ATOM 2369 O O . GLY A 1 302 ? -28.149 -1.187 -10.324 1.00 89.62 302 GLY A O 1
ATOM 2370 N N . HIS A 1 303 ? -27.547 0.582 -9.089 1.00 87.44 303 HIS A N 1
ATOM 2371 C CA . HIS A 1 303 ? -26.221 0.050 -8.771 1.00 87.44 303 HIS A CA 1
ATOM 2372 C C . HIS A 1 303 ? -26.285 -1.201 -7.894 1.00 87.44 303 HIS A C 1
ATOM 2374 O O . HIS A 1 303 ? -25.673 -2.212 -8.231 1.00 87.44 303 HIS A O 1
ATOM 2380 N N . ASN A 1 304 ? -27.052 -1.164 -6.802 1.00 86.31 304 ASN A N 1
ATOM 2381 C CA . ASN A 1 304 ? -27.109 -2.265 -5.837 1.00 86.31 304 ASN A CA 1
ATOM 2382 C C . ASN A 1 304 ? -27.776 -3.533 -6.393 1.00 86.31 304 ASN A C 1
ATOM 2384 O O . ASN A 1 304 ? -27.485 -4.623 -5.903 1.00 86.31 304 ASN A O 1
ATOM 2388 N N . HIS A 1 305 ? -28.618 -3.409 -7.424 1.00 88.12 305 HIS A N 1
ATOM 2389 C CA . HIS A 1 305 ? -29.297 -4.537 -8.074 1.00 88.12 305 HIS A CA 1
ATOM 2390 C C . HIS A 1 305 ? -28.640 -4.979 -9.386 1.00 88.12 305 HIS A C 1
ATOM 2392 O O . HIS A 1 305 ? -29.012 -6.017 -9.931 1.00 88.12 305 HIS A O 1
ATOM 2398 N N . ARG A 1 306 ? -27.657 -4.234 -9.911 1.00 88.69 306 ARG A N 1
ATOM 2399 C CA . ARG A 1 306 ? -26.990 -4.602 -11.162 1.00 88.69 306 ARG A CA 1
ATOM 2400 C C . ARG A 1 306 ? -26.200 -5.895 -10.987 1.00 88.69 306 ARG A C 1
ATOM 2402 O O . ARG A 1 306 ? -25.249 -5.948 -10.212 1.00 88.69 306 ARG A O 1
ATOM 2409 N N . ILE A 1 307 ? -26.541 -6.898 -11.787 1.00 90.88 307 ILE A N 1
ATOM 2410 C CA . ILE A 1 307 ? -25.805 -8.158 -11.872 1.00 90.88 307 ILE A CA 1
ATOM 2411 C C . ILE A 1 307 ? -24.453 -7.926 -12.552 1.00 90.88 307 ILE A C 1
ATOM 2413 O O . ILE A 1 307 ? -24.360 -7.236 -13.575 1.00 90.88 307 ILE A O 1
ATOM 2417 N N . ALA A 1 308 ? -23.385 -8.464 -11.960 1.00 89.06 308 ALA A N 1
ATOM 2418 C CA . ALA A 1 308 ? -22.069 -8.430 -12.582 1.00 89.06 308 ALA A CA 1
ATOM 2419 C C . ALA A 1 308 ? -22.049 -9.381 -13.790 1.00 89.06 308 ALA A C 1
ATOM 2421 O O . ALA A 1 308 ? -22.313 -10.565 -13.622 1.00 89.06 308 ALA A O 1
ATOM 2422 N N . PRO A 1 309 ? -21.686 -8.899 -14.990 1.00 90.75 309 PRO A N 1
ATOM 2423 C CA . PRO A 1 309 ? -21.731 -9.719 -16.199 1.00 90.75 309 PRO A CA 1
ATOM 2424 C C . PRO A 1 309 ? -20.5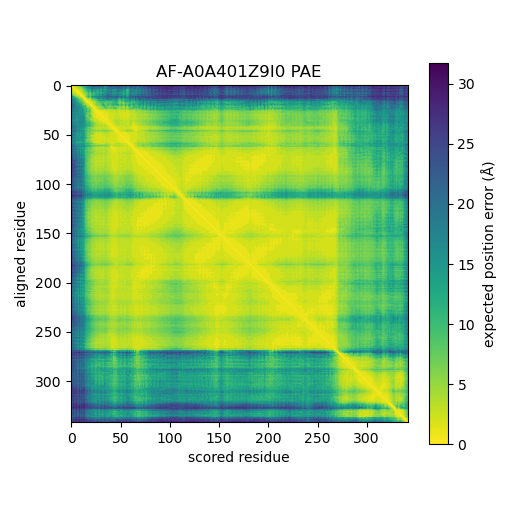24 -10.659 -16.360 1.00 90.75 309 PRO A C 1
ATOM 2426 O O . PRO A 1 309 ? -20.444 -11.345 -17.367 1.00 90.75 309 PRO A O 1
ATOM 2429 N N . ARG A 1 310 ? -19.520 -10.579 -15.473 1.00 90.81 310 ARG A N 1
ATOM 2430 C CA . ARG A 1 310 ? -18.279 -11.374 -15.511 1.00 90.81 310 ARG A CA 1
ATOM 2431 C C . ARG A 1 310 ? -17.465 -11.208 -14.227 1.00 90.81 310 ARG A C 1
ATOM 2433 O O . ARG A 1 310 ? -17.555 -10.165 -13.570 1.00 90.81 310 ARG A O 1
ATOM 2440 N N . GLY A 1 311 ? -16.566 -12.156 -13.966 1.00 89.56 311 GLY A N 1
ATOM 2441 C CA . GLY A 1 311 ? -15.515 -12.066 -12.942 1.00 89.56 311 GLY A CA 1
ATOM 2442 C C . GLY A 1 311 ? -15.855 -12.808 -11.649 1.00 89.56 311 GLY A C 1
ATOM 2443 O O . GLY A 1 311 ? -16.787 -13.595 -11.610 1.00 89.56 311 GLY A O 1
ATOM 2444 N N . LEU A 1 312 ? -15.112 -12.534 -10.567 1.00 80.56 312 LEU A N 1
ATOM 2445 C CA . LEU A 1 312 ? -15.248 -13.234 -9.271 1.00 80.56 312 LEU A CA 1
ATOM 2446 C C . LEU A 1 312 ? -16.675 -13.205 -8.682 1.00 80.56 312 LEU A C 1
ATOM 2448 O O . LEU A 1 312 ? -17.015 -14.023 -7.835 1.00 80.56 312 LEU A O 1
ATOM 2452 N N . HIS A 1 313 ? -17.498 -12.251 -9.113 1.00 86.25 313 HIS A N 1
ATOM 2453 C CA . HIS A 1 313 ? -18.877 -12.074 -8.661 1.00 86.25 313 HIS A CA 1
ATOM 2454 C C . HIS A 1 313 ? -19.881 -12.104 -9.818 1.00 86.25 313 HIS A C 1
ATOM 2456 O O . HIS A 1 313 ? -20.890 -11.402 -9.758 1.00 86.25 313 HIS A O 1
ATOM 2462 N N . GLU A 1 314 ? -19.571 -12.829 -10.894 1.00 94.06 314 GLU A N 1
ATOM 2463 C CA . GLU A 1 314 ? -20.518 -13.099 -11.979 1.00 94.06 314 GLU A CA 1
ATOM 2464 C C . GLU A 1 314 ? -21.856 -13.603 -11.421 1.00 94.06 314 GLU A C 1
ATOM 2466 O O . GLU A 1 314 ? -21.893 -14.275 -10.390 1.00 94.06 314 GLU A O 1
ATOM 2471 N N . ASP A 1 315 ? -22.952 -13.169 -12.042 1.00 92.12 315 ASP A N 1
ATOM 2472 C CA . ASP A 1 315 ? -24.333 -13.476 -11.648 1.00 92.12 315 ASP A CA 1
ATOM 2473 C C . ASP A 1 315 ? -24.782 -12.961 -10.267 1.00 92.12 315 ASP A C 1
ATOM 2475 O O . ASP A 1 315 ? -25.920 -13.188 -9.856 1.00 92.12 315 ASP A O 1
ATOM 2479 N N . LEU A 1 316 ? -23.944 -12.177 -9.577 1.00 88.44 316 LEU A N 1
ATOM 2480 C CA . LEU A 1 316 ? -24.269 -11.574 -8.283 1.00 88.44 316 LEU A CA 1
ATOM 2481 C C . LEU A 1 316 ? -24.297 -10.042 -8.346 1.00 88.44 316 LEU A C 1
ATOM 2483 O O . LEU A 1 316 ? -23.336 -9.384 -8.769 1.00 88.44 316 LEU A O 1
ATOM 2487 N N . SER A 1 317 ? -25.372 -9.444 -7.835 1.00 89.25 317 SER A N 1
ATOM 2488 C CA . SER A 1 317 ? -25.464 -8.007 -7.567 1.00 89.25 317 SER A CA 1
ATOM 2489 C C . SER A 1 317 ? -24.671 -7.611 -6.318 1.00 89.25 317 SER A C 1
ATOM 2491 O O . SER A 1 317 ? -24.395 -8.464 -5.468 1.00 89.25 317 SER A O 1
ATOM 2493 N N . PRO A 1 318 ? -24.303 -6.326 -6.148 1.00 84.31 318 PRO A N 1
ATOM 2494 C CA . PRO A 1 318 ? -23.720 -5.851 -4.896 1.00 84.31 318 PRO A CA 1
ATOM 2495 C C . PRO A 1 318 ? -24.551 -6.210 -3.657 1.00 84.31 318 PRO A C 1
ATOM 2497 O O . PRO A 1 318 ? -23.967 -6.578 -2.645 1.00 84.31 318 PRO A O 1
ATOM 2500 N N . LEU A 1 319 ? -25.886 -6.170 -3.747 1.00 83.81 319 LEU A N 1
ATOM 2501 C CA . LEU A 1 319 ? -26.776 -6.533 -2.640 1.00 83.81 319 LEU A CA 1
ATOM 2502 C C . LEU A 1 319 ? -26.760 -8.040 -2.332 1.00 83.81 319 LEU A C 1
ATOM 2504 O O . LEU A 1 319 ? -26.764 -8.433 -1.173 1.00 83.81 319 LEU A O 1
ATOM 2508 N N . GLN A 1 320 ? -26.691 -8.905 -3.345 1.00 85.25 320 GLN A N 1
ATOM 2509 C CA . GLN A 1 320 ? -26.586 -10.352 -3.112 1.00 85.25 320 GLN A CA 1
ATOM 2510 C C . GLN A 1 320 ? -25.257 -10.724 -2.440 1.00 85.25 320 GLN A C 1
ATOM 2512 O O . GLN A 1 320 ? -25.205 -11.631 -1.612 1.00 85.25 320 GLN A O 1
ATOM 2517 N N . ARG A 1 321 ? -24.179 -9.991 -2.745 1.00 83.94 321 ARG A N 1
ATOM 2518 C CA . ARG A 1 321 ? -22.852 -10.218 -2.147 1.00 83.94 321 ARG A CA 1
ATOM 2519 C C . ARG A 1 321 ? -22.802 -9.921 -0.652 1.00 83.94 321 ARG A C 1
ATOM 2521 O O . ARG A 1 321 ? -21.914 -10.436 0.017 1.00 83.94 321 ARG A O 1
ATOM 2528 N N . THR A 1 322 ? -23.721 -9.115 -0.117 1.00 75.38 322 THR A N 1
ATOM 2529 C CA . THR A 1 322 ? -23.783 -8.843 1.328 1.00 75.38 322 THR A CA 1
ATOM 2530 C C . THR A 1 322 ? -24.493 -9.949 2.110 1.00 75.38 322 THR A C 1
ATOM 2532 O O . THR A 1 322 ? -24.657 -9.817 3.318 1.00 75.38 322 THR A O 1
ATOM 2535 N N . GLY A 1 323 ? -24.932 -11.027 1.447 1.00 76.94 323 GLY A N 1
ATOM 2536 C CA . GLY A 1 323 ? -25.708 -12.097 2.079 1.00 76.94 323 GLY A CA 1
ATOM 2537 C C . GLY A 1 323 ? -27.145 -11.688 2.410 1.00 76.94 323 GLY A C 1
ATOM 2538 O O . GLY A 1 323 ? -27.869 -12.446 3.052 1.00 76.94 323 GLY A O 1
ATOM 2539 N N . THR A 1 324 ? -27.580 -10.504 1.970 1.00 74.69 324 THR A N 1
ATOM 2540 C CA . THR A 1 324 ? -28.954 -10.047 2.153 1.00 74.69 324 THR A CA 1
ATOM 2541 C C . THR A 1 324 ? -29.845 -10.820 1.187 1.00 74.69 324 THR A C 1
ATOM 2543 O O . THR A 1 324 ? -29.708 -10.690 -0.031 1.00 74.69 324 THR A O 1
ATOM 2546 N N . ALA A 1 325 ? -30.755 -11.638 1.717 1.00 69.69 325 ALA A N 1
ATOM 2547 C CA . ALA A 1 325 ? -31.760 -12.301 0.896 1.00 69.69 325 ALA A CA 1
ATOM 2548 C C . ALA A 1 325 ? -32.572 -11.240 0.132 1.00 69.69 325 ALA A C 1
ATOM 2550 O O . ALA A 1 325 ? -32.982 -10.234 0.714 1.00 69.69 325 ALA A O 1
ATOM 2551 N N . LEU A 1 326 ? -32.794 -11.451 -1.170 1.00 67.50 326 LEU A N 1
ATOM 2552 C CA . LEU A 1 326 ? -33.621 -10.574 -2.003 1.00 67.50 326 LEU A CA 1
ATOM 2553 C C . LEU A 1 326 ? -35.093 -10.712 -1.584 1.00 67.50 326 LEU A C 1
ATOM 2555 O O . LEU A 1 326 ? -35.867 -11.414 -2.225 1.00 67.50 326 LEU A O 1
ATOM 2559 N N . SER A 1 327 ? -35.481 -10.067 -0.485 1.00 63.69 327 SER A N 1
ATOM 2560 C CA . SER A 1 327 ? -36.871 -10.016 -0.015 1.00 63.69 327 SER A CA 1
ATOM 2561 C C . SER A 1 327 ? -37.730 -9.041 -0.830 1.00 63.69 327 SER A C 1
ATOM 2563 O O . SER A 1 327 ? -38.957 -9.106 -0.782 1.00 63.69 327 SER A O 1
ATOM 2565 N N . HIS A 1 328 ? -37.104 -8.147 -1.602 1.00 64.75 328 HIS A N 1
ATOM 2566 C CA . HIS A 1 328 ? -37.784 -7.170 -2.447 1.00 64.75 328 HIS A CA 1
ATOM 2567 C C . HIS A 1 328 ? -37.703 -7.592 -3.917 1.00 64.75 328 HIS A C 1
ATOM 2569 O O . HIS A 1 328 ? -36.670 -7.445 -4.566 1.00 64.75 328 HIS A O 1
ATOM 2575 N N . HIS A 1 329 ? -38.810 -8.106 -4.459 1.00 67.25 329 HIS A N 1
ATOM 2576 C CA . HIS A 1 329 ? -38.882 -8.550 -5.857 1.00 67.25 329 HIS A CA 1
ATOM 2577 C C . HIS A 1 329 ? -38.914 -7.397 -6.878 1.00 67.25 329 HIS A C 1
ATOM 2579 O O . HIS A 1 329 ? -38.819 -7.647 -8.078 1.00 67.25 329 HIS A O 1
ATOM 2585 N N . THR A 1 330 ? -39.043 -6.137 -6.441 1.00 80.25 330 THR A N 1
ATOM 2586 C CA . THR A 1 330 ? -39.117 -4.976 -7.339 1.00 80.25 330 THR A CA 1
ATOM 2587 C C . THR A 1 330 ? -38.250 -3.812 -6.857 1.00 80.25 330 THR A C 1
ATOM 2589 O O . THR A 1 330 ? -38.125 -3.543 -5.662 1.00 80.25 330 THR A O 1
ATOM 2592 N N . TRP A 1 331 ? -37.675 -3.070 -7.807 1.00 83.81 331 TRP A N 1
ATOM 2593 C CA . TRP A 1 331 ? -36.895 -1.856 -7.537 1.00 83.81 331 TRP A CA 1
ATOM 2594 C C . TRP A 1 331 ? -37.738 -0.747 -6.881 1.00 83.81 331 TRP A C 1
ATOM 2596 O O . TRP A 1 331 ? -37.205 0.074 -6.141 1.00 83.81 331 TRP A O 1
ATOM 2606 N N . LEU A 1 332 ? -39.058 -0.750 -7.103 1.00 83.94 332 LEU A N 1
ATOM 2607 C CA . LEU A 1 332 ? -40.012 0.141 -6.437 1.00 83.94 332 LEU A CA 1
ATOM 2608 C C . LEU A 1 332 ? -40.115 -0.157 -4.939 1.00 83.94 332 LEU A C 1
ATOM 2610 O O . LEU A 1 332 ? -40.056 0.769 -4.131 1.00 83.94 332 LEU A O 1
ATOM 2614 N N . ALA A 1 333 ? -40.180 -1.437 -4.563 1.00 83.69 333 ALA A N 1
ATOM 2615 C CA . ALA A 1 333 ? -40.160 -1.835 -3.159 1.00 83.69 333 ALA A CA 1
ATOM 2616 C C . ALA A 1 333 ? -38.844 -1.423 -2.479 1.00 83.69 333 ALA A C 1
ATOM 2618 O O . ALA A 1 333 ? -38.866 -0.946 -1.347 1.00 83.69 333 ALA A O 1
ATOM 2619 N N . ALA A 1 334 ? -37.713 -1.507 -3.190 1.00 81.44 334 ALA A N 1
ATOM 2620 C CA . ALA A 1 334 ? -36.419 -1.030 -2.691 1.00 81.44 334 ALA A CA 1
ATOM 2621 C C . ALA A 1 334 ? -36.361 0.498 -2.470 1.00 81.44 334 ALA A C 1
ATOM 2623 O O . ALA A 1 334 ? -35.546 0.970 -1.681 1.00 81.44 334 ALA A O 1
ATOM 2624 N N . LEU A 1 335 ? -37.223 1.273 -3.135 1.00 83.31 335 LEU A N 1
ATOM 2625 C CA . LEU A 1 335 ? -37.395 2.715 -2.910 1.00 83.31 335 LEU A CA 1
ATOM 2626 C C . LEU A 1 335 ? -38.440 3.038 -1.826 1.00 83.31 335 LEU A C 1
ATOM 2628 O O . LEU A 1 335 ? -38.707 4.210 -1.573 1.00 83.31 335 LEU A O 1
ATOM 2632 N N . GLY A 1 336 ? -39.042 2.025 -1.197 1.00 83.88 336 GLY A N 1
ATOM 2633 C CA . GLY A 1 336 ? -40.089 2.199 -0.189 1.00 83.88 336 GLY A CA 1
ATOM 2634 C C . GLY A 1 336 ? -41.498 2.389 -0.759 1.00 83.88 336 GLY A C 1
ATOM 2635 O O . GLY A 1 336 ? -42.419 2.684 0.001 1.00 83.88 336 GLY A O 1
ATOM 2636 N N . TYR A 1 337 ? -41.708 2.197 -2.066 1.00 84.50 337 TYR A N 1
ATOM 2637 C CA . TYR A 1 337 ? -43.055 2.189 -2.639 1.00 84.50 337 TYR A CA 1
ATOM 2638 C C . TYR A 1 337 ? -43.716 0.831 -2.384 1.00 84.50 337 TYR A C 1
ATOM 2640 O O . TYR A 1 337 ? -43.257 -0.203 -2.874 1.00 84.50 337 TYR A O 1
ATOM 2648 N N . SER A 1 338 ? -44.799 0.822 -1.603 1.00 78.25 338 SER A N 1
ATOM 2649 C CA . SER A 1 338 ? -45.596 -0.389 -1.392 1.00 78.25 338 SER A CA 1
ATOM 2650 C C . SER A 1 338 ? -46.379 -0.749 -2.659 1.00 78.25 338 SER A C 1
ATOM 2652 O O . SER A 1 338 ? -46.856 0.139 -3.366 1.00 78.25 338 SER A O 1
ATOM 2654 N N . ALA A 1 339 ? -46.578 -2.045 -2.911 1.00 64.44 339 ALA A N 1
ATOM 2655 C CA . ALA A 1 339 ? -47.396 -2.528 -4.029 1.00 64.44 339 ALA A CA 1
ATOM 2656 C C . ALA A 1 339 ? -48.873 -2.080 -3.954 1.00 64.44 339 ALA A C 1
ATOM 2658 O O . ALA A 1 339 ? -49.584 -2.183 -4.944 1.00 64.44 339 ALA A O 1
ATOM 2659 N N . LEU A 1 340 ? -49.324 -1.569 -2.801 1.00 59.00 340 LEU A N 1
ATOM 2660 C CA . LEU A 1 340 ? -50.688 -1.083 -2.564 1.00 59.00 340 LEU A CA 1
ATOM 2661 C C . LEU A 1 340 ? -50.910 0.379 -2.991 1.00 59.00 340 LEU A C 1
ATOM 2663 O O . LEU A 1 340 ? -51.999 0.906 -2.795 1.00 59.00 340 LEU A O 1
ATOM 2667 N N . ALA A 1 341 ? -49.887 1.045 -3.534 1.00 52.16 341 ALA A N 1
ATOM 2668 C CA . ALA A 1 341 ? -49.969 2.433 -3.994 1.00 52.16 341 ALA A CA 1
ATOM 2669 C C . ALA A 1 341 ? -50.141 2.574 -5.522 1.00 52.16 341 ALA A C 1
ATOM 2671 O O . ALA A 1 341 ? -49.963 3.677 -6.039 1.00 52.16 341 ALA A O 1
ATOM 2672 N N . ALA A 1 342 ? -50.438 1.478 -6.233 1.00 48.53 342 ALA A N 1
ATOM 2673 C CA . ALA A 1 342 ? -50.650 1.446 -7.682 1.00 48.53 342 ALA A CA 1
ATOM 2674 C C . ALA A 1 342 ? -52.122 1.219 -8.037 1.00 48.53 342 ALA A C 1
ATOM 2676 O O . ALA A 1 342 ? -52.745 0.342 -7.394 1.00 48.53 342 ALA A O 1
#

pLDDT: mean 88.65, std 13.56, range [32.03, 98.75]

Radius of gyration: 26.9 Å; Cα contacts (8 Å, |Δi|>4): 295; chains: 1; bounding box: 81×57×74 Å